Protein AF-A0A849J3E6-F1 (afdb_monomer)

Foldseek 3Di:
DDDDDDDDDDPPVVVVVPVPDDDDDDDDDDDDDDDDDDDDDPDDPDPLPAQLLDADLAFDQFVVNLCVQFDQQLFAGLDPRSVVSLQVSVQVQCVVSVFHGQQFAPCLSVDDQFVVLLRLLQSSQVSSVHDHAFFEFPVQQVQQAVQQVVVHWRDDPDDFDKAKDKDFQARGSSRVVSCLQRQQAAPHPPPQRPDRPGPRRSSSSCRSNPHGDQDPVRDFRKYKHKDWDRPDRNIMIMIMITGDPDDPDTDRPGGVVVRVPRQQPSVVQHDFDDCPPPDDPADFQEKEAALNNQWIWTAGQCFDIDIGGPQDDFDTNNVPDDPATWRYKYADNNSQWIWTAGPVRDIDITGPRDDD

Structure (mmCIF, N/CA/C/O backbone):
data_AF-A0A849J3E6-F1
#
_entry.id   AF-A0A849J3E6-F1
#
loop_
_atom_site.group_PDB
_atom_site.id
_atom_site.type_symbol
_atom_site.label_atom_id
_ato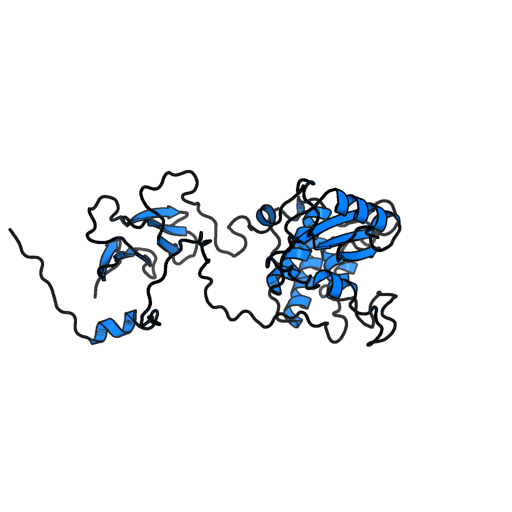m_site.label_alt_id
_atom_site.label_comp_id
_atom_site.label_asym_id
_atom_site.label_entity_id
_atom_site.label_seq_id
_atom_site.pdbx_PDB_ins_code
_atom_site.Cartn_x
_atom_site.Cartn_y
_atom_site.Cartn_z
_atom_site.occupancy
_atom_site.B_iso_or_equiv
_atom_site.auth_seq_id
_atom_site.auth_comp_id
_atom_site.auth_asym_id
_atom_site.auth_atom_id
_atom_site.pdbx_PDB_model_num
ATOM 1 N N . MET A 1 1 ? -50.041 -11.410 41.508 1.00 29.70 1 MET A N 1
ATOM 2 C CA . MET A 1 1 ? -49.681 -12.682 42.171 1.00 29.70 1 MET A CA 1
ATOM 3 C C . MET A 1 1 ? -49.181 -13.647 41.108 1.00 29.70 1 MET A C 1
ATOM 5 O O . MET A 1 1 ? -49.791 -13.739 40.054 1.00 29.70 1 MET A O 1
ATOM 9 N N . ASN A 1 2 ? -48.027 -14.248 41.386 1.00 28.25 2 ASN A N 1
ATOM 10 C CA . ASN A 1 2 ? -47.164 -15.080 40.543 1.00 28.25 2 ASN A CA 1
ATOM 11 C C . ASN A 1 2 ? -47.851 -16.115 39.639 1.00 28.25 2 ASN A C 1
ATOM 13 O O . ASN A 1 2 ? -48.722 -16.843 40.108 1.00 28.25 2 ASN A O 1
ATOM 17 N N . ARG A 1 3 ? -47.271 -16.334 38.447 1.00 22.84 3 ARG A N 1
ATOM 18 C CA . ARG A 1 3 ? -46.495 -17.558 38.143 1.00 22.84 3 ARG A CA 1
ATOM 19 C C . ARG A 1 3 ? -45.773 -17.435 36.793 1.00 22.84 3 ARG A C 1
ATOM 21 O O . ARG A 1 3 ? -46.390 -17.524 35.741 1.00 22.84 3 ARG A O 1
ATOM 28 N N . LEU A 1 4 ? -44.454 -17.254 36.861 1.00 25.02 4 LEU A N 1
ATOM 29 C CA . LEU A 1 4 ? -43.530 -17.508 35.758 1.00 25.02 4 LEU A CA 1
ATOM 30 C C . LEU A 1 4 ? -43.416 -19.037 35.621 1.00 25.02 4 LEU A C 1
ATOM 32 O O . LEU A 1 4 ? -43.024 -19.711 36.576 1.00 25.02 4 LEU A O 1
ATOM 36 N N . LEU A 1 5 ? -43.834 -19.589 34.485 1.00 24.20 5 LEU A N 1
ATOM 37 C CA . LEU A 1 5 ? -43.690 -21.011 34.175 1.00 24.20 5 LEU A CA 1
ATOM 38 C C . LEU A 1 5 ? -42.259 -21.262 33.690 1.00 24.20 5 LEU A C 1
ATOM 40 O O . LEU A 1 5 ? -41.889 -20.857 32.593 1.00 24.20 5 LEU A O 1
ATOM 44 N N . ILE A 1 6 ? -41.456 -21.920 34.525 1.00 28.00 6 ILE A N 1
ATOM 45 C CA . ILE A 1 6 ? -40.150 -22.467 34.147 1.00 28.00 6 ILE A CA 1
ATOM 46 C C . ILE A 1 6 ? -40.422 -23.802 33.447 1.00 28.00 6 ILE A C 1
ATOM 48 O O . ILE A 1 6 ? -40.782 -24.775 34.109 1.00 28.00 6 ILE A O 1
ATOM 52 N N . TYR A 1 7 ? -40.277 -23.856 32.123 1.00 25.47 7 TYR A N 1
ATOM 53 C CA . TYR A 1 7 ? -40.239 -25.123 31.392 1.00 25.47 7 TYR A CA 1
ATOM 54 C C . TYR A 1 7 ? -38.791 -25.606 31.283 1.00 25.47 7 TYR A C 1
ATOM 56 O O . TYR A 1 7 ? -37.913 -24.896 30.798 1.00 25.47 7 TYR A O 1
ATOM 64 N N . SER A 1 8 ? -38.540 -26.828 31.752 1.00 29.39 8 SER A N 1
ATOM 65 C CA . SER A 1 8 ? -37.289 -27.547 31.522 1.00 29.39 8 SER A CA 1
ATOM 66 C C . SER A 1 8 ? -37.215 -27.977 30.056 1.00 29.39 8 SER A C 1
ATOM 68 O O . SER A 1 8 ? -38.018 -28.803 29.617 1.00 29.39 8 SER A O 1
ATOM 70 N N . VAL A 1 9 ? -36.257 -27.441 29.305 1.00 29.84 9 VAL A N 1
ATOM 71 C CA . VAL A 1 9 ? -36.026 -27.820 27.906 1.00 29.84 9 VAL A CA 1
ATOM 72 C C . VAL A 1 9 ? -35.169 -29.100 27.851 1.00 29.84 9 VAL A C 1
ATOM 74 O O . VAL A 1 9 ? -34.190 -29.213 28.595 1.00 29.84 9 VAL A O 1
ATOM 77 N N . PRO A 1 10 ? -35.516 -30.094 27.010 1.00 26.67 10 PRO A N 1
ATOM 78 C CA . PRO A 1 10 ? -34.753 -31.331 26.864 1.00 26.67 10 PRO A CA 1
ATOM 79 C C . PRO A 1 10 ? -33.350 -31.098 26.275 1.00 26.67 10 PRO A C 1
ATOM 81 O O . PRO A 1 10 ? -33.133 -30.236 25.426 1.00 26.67 10 PRO A O 1
ATOM 84 N N . ARG A 1 11 ? -32.389 -31.928 26.714 1.00 33.31 11 ARG A N 1
ATOM 85 C CA . ARG A 1 11 ? -30.938 -31.874 26.414 1.00 33.31 11 ARG A CA 1
ATOM 86 C C . ARG A 1 11 ? -30.548 -31.836 24.925 1.00 33.31 11 ARG A C 1
ATOM 88 O O . ARG A 1 11 ? -29.384 -31.589 24.631 1.00 33.31 11 ARG A O 1
ATOM 95 N N . SER A 1 12 ? -31.471 -32.059 23.996 1.00 29.78 12 SER A N 1
ATOM 96 C CA . SER A 1 12 ? -31.212 -32.023 22.554 1.00 29.78 12 SER A CA 1
ATOM 97 C C . SER A 1 12 ? -31.135 -30.607 21.965 1.00 29.78 12 SER A C 1
ATOM 99 O O . SER A 1 12 ? -30.554 -30.452 20.897 1.00 29.78 12 SER A O 1
ATOM 101 N N . LEU A 1 13 ? -31.645 -29.574 22.653 1.00 31.88 13 LEU A N 1
ATOM 102 C CA . LEU A 1 13 ? -31.608 -28.184 22.159 1.00 31.88 13 LEU A CA 1
ATOM 103 C C . LEU A 1 13 ? -30.314 -27.430 22.542 1.00 31.88 13 LEU A C 1
ATOM 105 O O . LEU A 1 13 ? -29.917 -26.484 21.870 1.00 31.88 13 LEU A O 1
ATOM 109 N N . ILE A 1 14 ? -29.594 -27.894 23.572 1.00 32.84 14 ILE A N 1
ATOM 110 C CA . ILE A 1 14 ? -28.319 -27.298 24.027 1.00 32.84 14 ILE A CA 1
ATOM 111 C C . ILE A 1 14 ? -27.173 -27.574 23.028 1.00 32.84 14 ILE A C 1
ATOM 113 O O . ILE A 1 14 ? -26.200 -26.825 22.966 1.00 32.84 14 ILE A O 1
ATOM 117 N N . ALA A 1 15 ? -27.295 -28.607 22.190 1.00 27.81 15 ALA A N 1
ATOM 118 C CA . ALA A 1 15 ? -26.240 -29.014 21.261 1.00 27.81 15 ALA A CA 1
ATOM 119 C C . ALA A 1 15 ? -26.089 -28.100 20.026 1.00 27.81 15 ALA A C 1
ATOM 121 O O . ALA A 1 15 ? -25.004 -28.046 19.455 1.00 27.81 15 ALA A O 1
ATOM 122 N N . ALA A 1 16 ? -27.127 -27.355 19.628 1.00 28.33 16 ALA A N 1
ATOM 123 C CA . ALA A 1 16 ? -27.064 -26.494 18.439 1.00 28.33 16 ALA A CA 1
ATOM 124 C C . ALA A 1 16 ? -26.418 -25.122 18.711 1.00 28.33 16 ALA A C 1
ATOM 126 O O . ALA A 1 16 ? -25.851 -24.521 17.805 1.00 28.33 16 ALA A O 1
ATOM 127 N N . ILE A 1 17 ? -26.443 -24.653 19.964 1.00 31.44 17 ILE A N 1
ATOM 128 C CA . ILE A 1 17 ? -25.807 -23.389 20.377 1.00 31.44 17 ILE A CA 1
ATOM 129 C C . ILE A 1 17 ? -24.347 -23.626 20.819 1.00 31.44 17 ILE A C 1
ATOM 131 O O . ILE A 1 17 ? -23.494 -22.759 20.656 1.00 31.44 17 ILE A O 1
ATOM 135 N N . ALA A 1 18 ? -24.017 -24.829 21.303 1.00 29.06 18 ALA A N 1
ATOM 136 C CA . ALA A 1 18 ? -22.681 -25.165 21.807 1.00 29.06 18 ALA A CA 1
ATOM 137 C C . ALA A 1 18 ? -21.623 -25.464 20.721 1.00 29.06 18 ALA A C 1
ATOM 139 O O . ALA A 1 18 ? -20.435 -25.512 21.035 1.00 29.06 18 ALA A O 1
ATOM 140 N N . ALA A 1 19 ? -22.005 -25.640 19.450 1.00 27.12 19 ALA A N 1
ATOM 141 C CA . ALA A 1 19 ? -21.049 -25.944 18.375 1.00 27.12 19 ALA A CA 1
ATOM 142 C C . ALA A 1 19 ? -20.201 -24.736 17.923 1.00 27.12 19 ALA A C 1
ATOM 144 O O . ALA A 1 19 ? -19.219 -24.921 17.211 1.00 27.12 19 ALA A O 1
ATOM 145 N N . PHE A 1 20 ? -20.536 -23.517 18.362 1.00 32.47 20 PHE A N 1
ATOM 146 C CA . PHE A 1 20 ? -19.819 -22.290 17.990 1.00 32.47 20 PHE A CA 1
ATOM 147 C C . PHE A 1 20 ? -19.067 -21.605 19.138 1.00 32.47 20 PHE A C 1
ATOM 149 O O . PHE A 1 20 ? -18.525 -20.518 18.956 1.00 32.47 20 PHE A O 1
ATOM 156 N N . GLY A 1 21 ? -18.952 -22.235 20.309 1.00 34.09 21 GLY A N 1
ATOM 157 C CA . GLY A 1 21 ? -18.205 -21.625 21.403 1.00 34.09 21 GLY A CA 1
ATOM 158 C C . GLY A 1 21 ? -17.973 -22.550 22.579 1.00 34.09 21 GLY A C 1
ATOM 159 O O . GLY A 1 21 ? -18.741 -22.522 23.533 1.00 34.09 21 GLY A O 1
ATOM 160 N N . LEU A 1 22 ? -16.880 -23.318 22.548 1.00 27.11 22 LEU A N 1
ATOM 161 C CA . LEU A 1 22 ? -16.201 -23.729 23.775 1.00 27.11 22 LEU A CA 1
ATOM 162 C C . LEU A 1 22 ? -14.770 -24.214 23.496 1.00 27.11 22 LEU A C 1
ATOM 164 O O . LEU A 1 22 ? -14.554 -25.335 23.047 1.00 27.11 22 LEU A O 1
ATOM 168 N N . LEU A 1 23 ? -13.783 -23.404 23.874 1.00 24.12 23 LEU A N 1
ATOM 169 C CA . LEU A 1 23 ? -12.603 -23.935 24.552 1.00 24.12 23 LEU A CA 1
ATOM 170 C C . LEU A 1 23 ? -12.469 -23.156 25.865 1.00 24.12 23 LEU A C 1
ATOM 172 O O . LEU A 1 23 ? -11.992 -22.025 25.896 1.00 24.12 23 LEU A O 1
ATOM 176 N N . ALA A 1 24 ? -13.011 -23.739 26.934 1.00 28.03 24 ALA A N 1
ATOM 177 C CA . ALA A 1 24 ? -12.947 -23.197 28.281 1.00 28.03 24 ALA A CA 1
ATOM 178 C C . ALA A 1 24 ? -11.672 -23.670 28.988 1.00 28.03 24 ALA A C 1
ATOM 180 O O . ALA A 1 24 ? -11.292 -24.839 28.929 1.00 28.03 24 ALA A O 1
ATOM 181 N N . VAL A 1 25 ? -11.055 -22.719 29.679 1.00 25.39 25 VAL A N 1
ATOM 182 C CA . VAL A 1 25 ? -9.924 -22.860 30.592 1.00 25.39 25 VAL A CA 1
ATOM 183 C C . VAL A 1 25 ? -10.345 -23.593 31.872 1.00 25.39 25 VAL A C 1
ATOM 185 O O . VAL A 1 25 ? -11.347 -23.258 32.498 1.00 25.39 25 VAL A O 1
ATOM 188 N N . THR A 1 26 ? -9.499 -24.515 32.320 1.00 28.48 26 THR A N 1
ATOM 189 C CA . THR A 1 26 ? -9.325 -24.932 33.723 1.00 28.48 26 THR A CA 1
ATOM 190 C C . THR A 1 26 ? -7.821 -24.797 33.987 1.00 28.48 26 THR A C 1
ATOM 192 O O . THR A 1 26 ? -7.056 -25.313 33.184 1.00 28.48 26 THR A O 1
ATOM 195 N N . GLY A 1 27 ? -7.233 -24.146 34.986 1.00 23.05 27 GLY A N 1
ATOM 196 C CA . GLY A 1 27 ? -7.629 -23.547 36.254 1.00 23.05 27 GLY A CA 1
ATOM 197 C C . GLY A 1 27 ? -6.408 -23.704 37.185 1.00 23.05 27 GLY A C 1
ATOM 198 O O . GLY A 1 27 ? -5.873 -24.807 37.232 1.00 23.05 27 GLY A O 1
ATOM 199 N N . LEU A 1 28 ? -5.984 -22.626 37.873 1.00 25.30 28 LEU A N 1
ATOM 200 C CA . LEU A 1 28 ? -5.172 -22.526 39.118 1.00 25.30 28 LEU A CA 1
ATOM 201 C C . LEU A 1 28 ? -4.044 -21.476 39.044 1.00 25.30 28 LEU A C 1
ATOM 203 O O . LEU A 1 28 ? -3.172 -21.551 38.187 1.00 25.30 28 LEU A O 1
ATOM 207 N N . GLY A 1 29 ? -4.012 -20.582 40.042 1.00 23.02 29 GLY A N 1
ATOM 208 C CA . GLY A 1 29 ? -2.787 -19.906 40.488 1.00 23.02 29 GLY A CA 1
ATOM 209 C C . GLY A 1 29 ? -2.846 -18.379 40.530 1.00 23.02 29 GLY A C 1
ATOM 210 O O . GLY A 1 29 ? -2.519 -17.712 39.559 1.00 23.02 29 GLY A O 1
ATOM 211 N N . SER A 1 30 ? -3.212 -17.828 41.686 1.00 26.77 30 SER A N 1
ATOM 212 C CA . SER A 1 30 ? -3.087 -16.411 42.040 1.00 26.77 30 SER A CA 1
ATOM 213 C C . SER A 1 30 ? -1.656 -15.886 41.865 1.00 26.77 30 SER A C 1
ATOM 215 O O . SER A 1 30 ? -0.756 -16.466 42.463 1.00 26.77 30 SER A O 1
ATOM 217 N N . GLN A 1 31 ? -1.461 -14.751 41.184 1.00 25.14 31 GLN A N 1
ATOM 218 C CA . GLN A 1 31 ? -0.442 -13.743 41.519 1.00 25.14 31 GLN A CA 1
ATOM 219 C C . GLN A 1 31 ? -0.797 -12.369 40.920 1.00 25.14 31 GLN A C 1
ATOM 221 O O . GLN A 1 31 ? -1.476 -12.237 39.907 1.00 25.14 31 GLN A O 1
ATOM 226 N N . VAL A 1 32 ? -0.345 -11.359 41.647 1.00 25.64 32 VAL A N 1
ATOM 227 C CA . VAL A 1 32 ? -0.603 -9.923 41.575 1.00 25.64 32 VAL A CA 1
ATOM 228 C C . VAL A 1 32 ? 0.233 -9.251 40.477 1.00 25.64 32 VAL A C 1
ATOM 230 O O . VAL A 1 32 ? 1.436 -9.465 40.450 1.00 25.64 32 VAL A O 1
ATOM 233 N N . PHE A 1 33 ? -0.384 -8.422 39.624 1.00 26.30 33 PHE A N 1
ATOM 234 C CA . PHE A 1 33 ? 0.014 -7.050 39.222 1.00 26.30 33 PHE A CA 1
ATOM 235 C C . PHE A 1 33 ? -0.834 -6.621 38.011 1.00 26.30 33 PHE A C 1
ATOM 237 O O . PHE A 1 33 ? -0.799 -7.246 36.954 1.00 26.30 33 PHE A O 1
ATOM 244 N N . ALA A 1 34 ? -1.615 -5.550 38.163 1.00 24.77 34 ALA A N 1
ATOM 245 C CA . ALA A 1 34 ? -2.386 -4.960 37.076 1.00 24.77 34 ALA A CA 1
ATOM 246 C C . ALA A 1 34 ? -1.444 -4.199 36.128 1.00 24.77 34 ALA A C 1
ATOM 248 O O . ALA A 1 34 ? -1.100 -3.045 36.379 1.00 24.77 34 ALA A O 1
ATOM 249 N N . ALA A 1 35 ? -1.020 -4.856 35.048 1.00 24.23 35 ALA A N 1
ATOM 250 C CA . ALA A 1 35 ? -0.465 -4.192 33.878 1.00 24.23 35 ALA A CA 1
ATOM 251 C C . ALA A 1 35 ? -1.609 -3.812 32.926 1.00 24.23 35 ALA A C 1
ATOM 253 O O . ALA A 1 35 ? -2.551 -4.571 32.708 1.00 24.23 35 ALA A O 1
ATOM 254 N N . ARG A 1 36 ? -1.525 -2.595 32.398 1.00 25.52 36 ARG A N 1
ATOM 255 C CA . ARG A 1 36 ? -2.457 -1.956 31.466 1.00 25.52 36 ARG A CA 1
ATOM 256 C C . ARG A 1 36 ? -2.582 -2.811 30.195 1.00 25.52 36 ARG A C 1
ATOM 258 O O . ARG A 1 36 ? -1.708 -2.760 29.341 1.00 25.52 36 ARG A O 1
ATOM 265 N N . THR A 1 37 ? -3.639 -3.609 30.074 1.00 25.83 37 THR A N 1
ATOM 266 C CA . THR A 1 37 ? -3.902 -4.397 28.863 1.00 25.83 37 THR A CA 1
ATOM 267 C C . THR A 1 37 ? -4.538 -3.507 27.803 1.00 25.83 37 THR A C 1
ATOM 269 O O . THR A 1 37 ? -5.659 -3.022 27.973 1.00 25.83 37 THR A O 1
ATOM 272 N N . THR A 1 38 ? -3.808 -3.289 26.716 1.00 26.28 38 THR A N 1
ATOM 273 C CA . THR A 1 38 ? -4.333 -2.887 25.410 1.00 26.28 38 THR A CA 1
ATOM 274 C C . THR A 1 38 ? -5.461 -3.838 24.983 1.00 26.28 38 THR A C 1
ATOM 276 O O . THR A 1 38 ? -5.361 -5.042 25.228 1.00 26.28 38 THR A O 1
ATOM 279 N N . PRO A 1 39 ? -6.549 -3.337 24.370 1.00 27.73 39 PRO A N 1
ATOM 280 C CA . PRO A 1 39 ? -7.625 -4.195 23.901 1.00 27.73 39 PRO A CA 1
ATOM 281 C C . PRO A 1 39 ? -7.122 -5.006 22.705 1.00 27.73 39 PRO A C 1
ATOM 283 O O . PRO A 1 39 ? -6.849 -4.462 21.637 1.00 27.73 39 PRO A O 1
ATOM 286 N N . THR A 1 40 ? -6.985 -6.315 22.895 1.00 28.05 40 THR A N 1
ATOM 287 C CA . THR A 1 40 ? -6.808 -7.275 21.811 1.00 28.05 40 THR A CA 1
ATOM 288 C C . THR A 1 40 ? -8.095 -7.320 20.995 1.00 28.05 40 THR A C 1
ATOM 290 O O . THR A 1 40 ? -9.150 -7.748 21.464 1.00 28.05 40 THR A O 1
ATOM 293 N N . THR A 1 41 ? -8.020 -6.853 19.755 1.00 34.22 41 THR A N 1
ATOM 294 C CA . THR A 1 41 ? -9.032 -7.117 18.739 1.00 34.22 41 THR A CA 1
ATOM 295 C C . THR A 1 41 ? -9.085 -8.626 18.507 1.00 34.22 41 THR A C 1
ATOM 297 O O . THR A 1 41 ? -8.132 -9.241 18.036 1.00 34.22 41 THR A O 1
ATOM 300 N N . SER A 1 42 ? -10.204 -9.248 18.875 1.00 29.50 42 SER A N 1
ATOM 301 C CA . SER A 1 42 ? -10.527 -10.618 18.476 1.00 29.50 42 SER A CA 1
ATOM 302 C C . SER A 1 42 ? -10.789 -10.630 16.970 1.00 29.50 42 SER A C 1
ATOM 304 O O . SER A 1 42 ? -11.930 -10.488 16.530 1.00 29.50 42 SER A O 1
ATOM 306 N N . LEU A 1 43 ? -9.729 -10.762 16.176 1.00 34.28 43 LEU A N 1
ATOM 307 C CA . LEU A 1 43 ? -9.837 -11.068 14.757 1.00 34.28 43 LEU A CA 1
ATOM 308 C C . LEU A 1 43 ? -10.410 -12.482 14.618 1.00 34.28 43 LEU A C 1
ATOM 310 O O . LEU A 1 43 ? -9.943 -13.422 15.265 1.00 34.28 43 LEU A O 1
ATOM 314 N N . LEU A 1 44 ? -11.435 -12.630 13.777 1.00 31.53 44 LEU A N 1
ATOM 315 C CA . LEU A 1 44 ? -11.825 -13.930 13.246 1.00 31.53 44 LEU A CA 1
ATOM 316 C C . LEU A 1 44 ? -10.564 -14.651 12.756 1.00 31.53 44 LEU A C 1
ATOM 318 O O . LEU A 1 44 ? -9.779 -14.068 12.011 1.00 31.53 44 LEU A O 1
ATOM 322 N N . ASN A 1 45 ? -10.394 -15.915 13.150 1.00 28.56 45 ASN A N 1
ATOM 323 C CA . ASN A 1 45 ? -9.371 -16.810 12.612 1.00 28.56 45 ASN A CA 1
ATOM 324 C C . ASN A 1 45 ? -9.655 -17.100 11.126 1.00 28.56 45 ASN A C 1
ATOM 326 O O . ASN A 1 45 ? -10.060 -18.201 10.756 1.00 28.56 45 ASN A O 1
ATOM 330 N N . TYR A 1 46 ? -9.428 -16.118 10.259 1.00 26.25 46 TYR A N 1
ATOM 331 C CA . TYR A 1 46 ? -8.957 -16.409 8.919 1.00 26.25 46 TYR A CA 1
ATOM 332 C C . TYR A 1 46 ? -7.544 -16.955 9.092 1.00 26.25 46 TYR A C 1
ATOM 334 O O . TYR A 1 46 ? -6.716 -16.346 9.767 1.00 26.25 46 TYR A O 1
ATOM 342 N N . LYS A 1 47 ? -7.267 -18.131 8.525 1.00 29.36 47 LYS A N 1
ATOM 343 C CA . LYS A 1 47 ? -5.887 -18.553 8.277 1.00 29.36 47 LYS A CA 1
ATOM 344 C C . LYS A 1 47 ? -5.196 -17.383 7.572 1.00 29.36 47 LYS A C 1
ATOM 346 O O . LYS A 1 47 ? -5.480 -17.158 6.399 1.00 29.36 47 LYS A O 1
ATOM 351 N N . LEU A 1 48 ? -4.338 -16.646 8.277 1.00 35.06 48 LEU A N 1
ATOM 352 C CA . LEU A 1 48 ? -3.361 -15.772 7.643 1.00 35.06 48 LEU A CA 1
ATOM 353 C C . LEU A 1 48 ? -2.570 -16.685 6.708 1.00 35.06 48 LEU A C 1
ATOM 355 O O . LEU A 1 48 ? -1.907 -17.625 7.161 1.00 35.06 48 LEU A O 1
ATOM 359 N N . ALA A 1 49 ? -2.774 -16.504 5.405 1.00 36.41 49 ALA A N 1
ATOM 360 C CA . ALA A 1 49 ? -1.979 -17.171 4.394 1.00 36.41 49 ALA A CA 1
ATOM 361 C C . ALA A 1 49 ? -0.502 -16.893 4.702 1.00 36.41 49 ALA A C 1
ATOM 363 O O . ALA A 1 49 ? -0.152 -15.823 5.200 1.00 36.41 49 ALA A O 1
ATOM 364 N N . SER A 1 50 ? 0.351 -17.887 4.470 1.00 42.25 50 SER A N 1
ATOM 365 C CA . SER A 1 50 ? 1.801 -17.749 4.588 1.00 42.25 50 SER A CA 1
ATOM 366 C C . SER A 1 50 ? 2.268 -16.462 3.908 1.00 42.25 50 SER A C 1
ATOM 368 O O . SER A 1 50 ? 1.979 -16.263 2.730 1.00 42.25 50 SER A O 1
ATOM 370 N N . PHE A 1 51 ? 2.975 -15.610 4.646 1.00 54.97 51 PHE A N 1
ATOM 371 C CA . PHE A 1 51 ? 3.474 -14.331 4.159 1.00 54.97 51 PHE A CA 1
ATOM 372 C C . PHE A 1 51 ? 4.434 -14.557 2.987 1.00 54.97 51 PHE A C 1
ATOM 374 O O . PHE A 1 51 ? 5.522 -15.104 3.168 1.00 54.97 51 PHE A O 1
ATOM 381 N N . ALA A 1 52 ? 4.026 -14.181 1.775 1.00 64.00 52 ALA A N 1
ATOM 382 C CA . ALA A 1 52 ? 4.871 -14.257 0.589 1.00 64.00 52 ALA A CA 1
ATOM 383 C C . ALA A 1 52 ? 5.926 -13.140 0.626 1.00 64.00 52 ALA A C 1
ATOM 385 O O . ALA A 1 52 ? 5.837 -12.145 -0.090 1.00 64.00 52 ALA A O 1
ATOM 386 N N . THR A 1 53 ? 6.912 -13.273 1.513 1.00 76.88 53 THR A N 1
ATOM 387 C CA . THR A 1 53 ? 8.071 -12.371 1.584 1.00 76.88 53 THR A CA 1
ATOM 388 C C . THR A 1 53 ? 9.244 -12.871 0.747 1.00 76.88 53 THR A C 1
ATOM 390 O O . THR A 1 53 ? 10.222 -12.156 0.583 1.00 76.88 53 THR A O 1
ATOM 393 N N . SER A 1 54 ? 9.169 -14.098 0.224 1.00 84.88 54 SER A N 1
ATOM 394 C CA . SER A 1 54 ? 10.158 -14.624 -0.713 1.00 84.88 54 SER A CA 1
ATOM 395 C C . SER A 1 54 ? 10.065 -13.916 -2.061 1.00 84.88 54 SER A C 1
ATOM 397 O O . SER A 1 54 ? 8.964 -13.610 -2.525 1.00 84.88 54 SER A O 1
ATOM 399 N N . ASN A 1 55 ? 11.212 -13.733 -2.707 1.00 87.69 55 ASN A N 1
ATOM 400 C CA . ASN A 1 55 ? 11.284 -13.187 -4.056 1.00 87.69 55 ASN A CA 1
ATOM 401 C C . ASN A 1 55 ? 10.586 -14.123 -5.064 1.00 87.69 55 ASN A C 1
ATOM 403 O O . ASN A 1 55 ? 10.714 -15.351 -4.945 1.00 87.69 55 ASN A O 1
ATOM 407 N N . PRO A 1 56 ? 9.858 -13.577 -6.054 1.00 86.31 56 PRO A N 1
ATOM 408 C CA . PRO A 1 56 ? 9.350 -14.351 -7.178 1.00 86.31 56 PRO A CA 1
ATOM 409 C C . PRO A 1 56 ? 10.475 -15.087 -7.925 1.00 86.31 56 PRO A C 1
ATOM 411 O O . PRO A 1 56 ? 11.610 -14.610 -7.978 1.00 86.31 56 PRO A O 1
ATOM 414 N N . PRO A 1 57 ? 10.187 -16.244 -8.548 1.00 81.31 57 PRO A N 1
ATOM 415 C CA . PRO A 1 57 ? 11.191 -16.996 -9.301 1.00 81.31 57 PRO A CA 1
ATOM 416 C C . PRO A 1 57 ? 11.643 -16.296 -10.596 1.00 81.31 57 PRO A C 1
ATOM 418 O O . PRO A 1 57 ? 12.660 -16.683 -11.168 1.00 81.31 57 PRO A O 1
ATOM 421 N N . ALA A 1 58 ? 10.877 -15.316 -11.078 1.00 83.81 58 ALA A N 1
ATOM 422 C CA . ALA A 1 58 ? 11.157 -14.490 -12.246 1.00 83.81 58 ALA A CA 1
ATOM 423 C C . ALA A 1 58 ? 10.325 -13.202 -12.168 1.00 83.81 58 ALA A C 1
ATOM 425 O O . ALA A 1 58 ? 9.377 -13.136 -11.380 1.00 83.81 58 ALA A O 1
ATOM 426 N N . ASP A 1 59 ? 10.648 -12.226 -13.014 1.00 88.94 59 ASP A N 1
ATOM 427 C CA . ASP A 1 59 ? 9.839 -11.017 -13.157 1.00 88.94 59 ASP A CA 1
ATOM 428 C C . ASP A 1 59 ? 8.408 -11.345 -13.575 1.00 88.94 59 ASP A C 1
ATOM 430 O O . ASP A 1 59 ? 8.143 -12.256 -14.374 1.00 88.94 59 ASP A O 1
ATOM 434 N N . ILE A 1 60 ? 7.476 -10.566 -13.043 1.00 90.00 60 ILE A N 1
ATOM 435 C CA . ILE A 1 60 ? 6.074 -10.637 -13.415 1.00 90.00 60 ILE A CA 1
ATOM 436 C C . ILE A 1 60 ? 5.827 -9.492 -14.389 1.00 90.00 60 ILE A C 1
ATOM 438 O O . ILE A 1 60 ? 6.026 -8.331 -14.060 1.00 90.00 60 ILE A O 1
ATOM 442 N N . ASN A 1 61 ? 5.395 -9.817 -15.607 1.00 89.81 61 ASN A N 1
ATOM 443 C CA . ASN A 1 61 ? 5.057 -8.789 -16.588 1.00 89.81 61 ASN A CA 1
ATOM 444 C C . ASN A 1 61 ? 3.751 -8.074 -16.201 1.00 89.81 61 ASN A C 1
ATOM 446 O O . ASN A 1 61 ? 2.781 -8.752 -15.831 1.00 89.81 61 ASN A O 1
ATOM 450 N N . PRO A 1 62 ? 3.663 -6.742 -16.381 1.00 91.88 62 PRO A N 1
ATOM 451 C CA . PRO A 1 62 ? 2.467 -5.989 -16.036 1.00 91.88 62 PRO A CA 1
ATOM 452 C C . PRO A 1 62 ? 1.289 -6.416 -16.905 1.00 91.88 62 PRO A C 1
ATOM 454 O O . PRO A 1 62 ? 1.346 -6.398 -18.139 1.00 91.88 62 PRO A O 1
ATOM 457 N N . ASN A 1 63 ? 0.201 -6.798 -16.240 1.00 93.06 63 ASN A N 1
ATOM 458 C CA . ASN A 1 63 ? -1.051 -7.187 -16.870 1.00 93.06 63 ASN A CA 1
ATOM 459 C C . A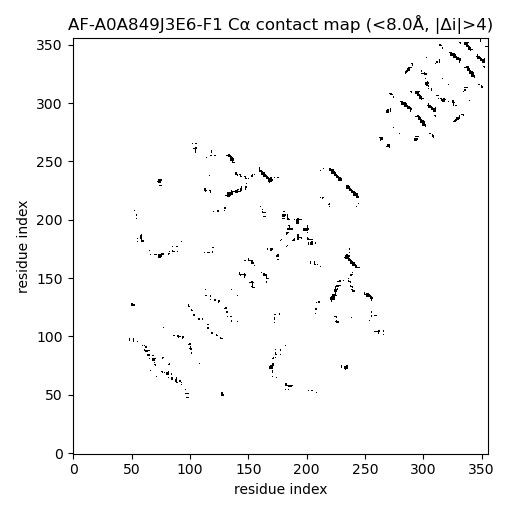SN A 1 63 ? -2.228 -6.497 -16.157 1.00 93.06 63 ASN A C 1
ATOM 461 O O . ASN A 1 63 ? -2.571 -6.919 -15.058 1.00 93.06 63 ASN A O 1
ATOM 465 N N . PRO A 1 64 ? -2.872 -5.477 -16.749 1.00 93.75 64 PRO A N 1
ATOM 466 C CA . PRO A 1 64 ? -2.564 -4.897 -18.052 1.00 93.75 64 PRO A CA 1
ATOM 467 C C . PRO A 1 64 ? -1.191 -4.217 -18.055 1.00 93.75 64 PRO A C 1
ATOM 469 O O . PRO A 1 64 ? -0.686 -3.801 -17.015 1.00 93.75 64 PRO A O 1
ATOM 472 N N . ASN A 1 65 ? -0.594 -4.069 -19.239 1.00 91.69 65 ASN A N 1
ATOM 473 C CA . ASN A 1 65 ? 0.636 -3.297 -19.370 1.00 91.69 65 ASN A CA 1
ATOM 474 C C . ASN A 1 65 ? 0.312 -1.802 -19.207 1.00 91.69 65 ASN A C 1
ATOM 476 O O . ASN A 1 65 ? -0.031 -1.119 -20.177 1.00 91.69 65 ASN A O 1
ATOM 480 N N . PHE A 1 66 ? 0.384 -1.315 -17.966 1.00 89.88 66 PHE A N 1
ATOM 481 C CA . PHE A 1 66 ? 0.058 0.064 -17.615 1.00 89.88 66 PHE A CA 1
ATOM 482 C C . PHE A 1 66 ? 1.014 1.075 -18.257 1.00 89.88 66 PHE A C 1
ATOM 484 O O . PHE A 1 66 ? 0.584 2.188 -18.538 1.00 89.88 66 PHE A O 1
ATOM 491 N N . LEU A 1 67 ? 2.255 0.699 -18.594 1.00 85.69 67 LEU A N 1
ATOM 492 C CA . LEU A 1 67 ? 3.207 1.583 -19.284 1.00 85.69 67 LEU A CA 1
ATOM 493 C C . LEU A 1 67 ? 2.710 2.000 -20.679 1.00 85.69 67 LEU A C 1
ATOM 495 O O . LEU A 1 67 ? 3.025 3.087 -21.155 1.00 85.69 67 LEU A O 1
ATOM 499 N N . ASN A 1 68 ? 1.883 1.169 -21.323 1.00 89.00 68 ASN A N 1
ATOM 500 C CA . ASN A 1 68 ? 1.248 1.507 -22.601 1.00 89.00 68 ASN A CA 1
ATOM 501 C C . ASN A 1 68 ? -0.030 2.349 -22.446 1.00 89.00 68 ASN A C 1
ATOM 503 O O . ASN A 1 68 ? -0.519 2.889 -23.437 1.00 89.00 68 ASN A O 1
ATOM 507 N N . ILE A 1 69 ? -0.590 2.415 -21.237 1.00 88.81 69 ILE A N 1
ATOM 508 C CA . ILE A 1 69 ? -1.862 3.086 -20.930 1.00 88.81 69 ILE A CA 1
ATOM 509 C C . ILE A 1 69 ? -1.607 4.470 -20.331 1.00 88.81 69 ILE A C 1
ATOM 511 O O . ILE A 1 69 ? -2.289 5.430 -20.684 1.00 88.81 69 ILE A O 1
ATOM 515 N N . CYS A 1 70 ? -0.631 4.562 -19.434 1.00 86.25 70 CYS A N 1
ATOM 516 C CA . CYS A 1 70 ? -0.190 5.802 -18.826 1.00 86.25 70 CYS A CA 1
ATOM 517 C C . CYS A 1 70 ? 0.499 6.715 -19.852 1.00 86.25 70 CYS A C 1
ATOM 519 O O . CYS A 1 70 ? 1.022 6.277 -20.879 1.00 86.25 70 CYS A O 1
ATOM 521 N N . ASN A 1 71 ? 0.519 8.009 -19.556 1.00 73.56 71 ASN A N 1
ATOM 522 C CA . ASN A 1 71 ? 1.150 9.039 -20.360 1.00 73.56 71 ASN A CA 1
ATOM 523 C C . ASN A 1 71 ? 2.637 8.728 -20.599 1.00 73.56 71 ASN A C 1
ATOM 525 O O . ASN A 1 71 ? 3.470 8.824 -19.702 1.00 73.56 71 ASN A O 1
ATOM 529 N N . GLN A 1 72 ? 2.983 8.448 -21.855 1.00 67.44 72 GLN A N 1
ATOM 530 C CA . GLN A 1 72 ? 4.344 8.105 -22.279 1.00 67.44 72 GLN A CA 1
ATOM 531 C C . GLN A 1 72 ? 5.294 9.314 -22.362 1.00 67.44 72 GLN A C 1
ATOM 533 O O . GLN A 1 72 ? 6.437 9.175 -22.790 1.00 67.44 72 GLN A O 1
ATOM 538 N N . SER A 1 73 ? 4.853 10.517 -21.974 1.00 63.50 73 SER A N 1
ATOM 539 C CA . SER A 1 73 ? 5.702 11.721 -21.982 1.00 63.50 73 SER A CA 1
ATOM 540 C C . SER A 1 73 ? 6.760 11.754 -20.871 1.00 63.50 73 SER A C 1
ATOM 542 O O . SER A 1 73 ? 7.514 12.724 -20.799 1.00 63.50 73 SER A O 1
ATOM 544 N N . GLY A 1 74 ? 6.833 10.724 -20.017 1.00 60.28 74 GLY A N 1
ATOM 545 C CA . GLY A 1 74 ? 7.783 10.663 -18.899 1.00 60.28 74 GLY A CA 1
ATOM 546 C C . GLY A 1 74 ? 7.454 11.645 -17.773 1.00 60.28 74 GLY A C 1
ATOM 547 O O . GLY A 1 74 ? 8.338 12.032 -17.018 1.00 60.28 74 GLY A O 1
ATOM 548 N N . ASN A 1 75 ? 6.199 12.089 -17.698 1.00 69.06 75 ASN A N 1
ATOM 549 C CA . ASN A 1 75 ? 5.661 12.862 -16.586 1.00 69.06 75 ASN A CA 1
ATOM 550 C C . ASN A 1 75 ? 4.756 11.965 -15.745 1.00 69.06 75 ASN A C 1
ATOM 552 O O . ASN A 1 75 ? 4.197 10.995 -16.259 1.00 69.06 75 ASN A O 1
ATOM 556 N N . LEU A 1 76 ? 4.543 12.349 -14.486 1.00 74.81 76 LEU A N 1
ATOM 557 C CA . LEU A 1 76 ? 3.531 11.700 -13.663 1.00 74.81 76 LEU A CA 1
ATOM 558 C C . LEU A 1 76 ? 2.144 11.805 -14.308 1.00 74.81 76 LEU A C 1
ATOM 560 O O . LEU A 1 76 ? 1.724 12.868 -14.774 1.00 74.81 76 LEU A O 1
ATOM 564 N N . ASP A 1 77 ? 1.432 10.689 -14.293 1.00 81.19 77 ASP A N 1
ATOM 565 C CA . ASP A 1 77 ? 0.097 10.494 -14.815 1.00 81.19 77 ASP A CA 1
ATOM 566 C C . ASP A 1 77 ? -0.836 10.017 -13.700 1.00 81.19 77 ASP A C 1
ATOM 568 O O . ASP A 1 77 ? -0.982 8.829 -13.416 1.00 81.19 77 ASP A O 1
ATOM 572 N N . ASN A 1 78 ? -1.517 10.983 -13.091 1.00 76.88 78 ASN A N 1
ATOM 573 C CA . ASN A 1 78 ? -2.558 10.727 -12.099 1.00 76.88 78 ASN A CA 1
ATOM 574 C C . ASN A 1 78 ? -3.947 10.558 -12.736 1.00 76.88 78 ASN A C 1
ATOM 576 O O . ASN A 1 78 ? -4.961 10.752 -12.069 1.00 76.88 78 ASN A O 1
ATOM 580 N N . SER A 1 79 ? -4.032 10.240 -14.032 1.00 83.38 79 SER A N 1
ATOM 581 C CA . SER A 1 79 ? -5.313 9.914 -14.651 1.00 83.38 79 SER A CA 1
ATOM 582 C C . SER A 1 79 ? -5.897 8.639 -14.047 1.00 83.38 79 SER A C 1
ATOM 584 O O . SER A 1 79 ? -5.186 7.672 -13.762 1.00 83.38 79 SER A O 1
ATOM 586 N N . ALA A 1 80 ? -7.226 8.601 -13.930 1.00 84.00 80 ALA A N 1
ATOM 587 C CA . ALA A 1 80 ? -7.940 7.419 -13.453 1.00 84.00 80 ALA A CA 1
ATOM 588 C C . ALA A 1 80 ? -7.605 6.163 -14.279 1.00 84.00 80 ALA A C 1
ATOM 590 O O . ALA A 1 80 ? -7.541 5.065 -13.730 1.00 84.00 80 ALA A O 1
ATOM 591 N N . SER A 1 81 ? -7.350 6.316 -15.584 1.00 86.50 81 SER A N 1
ATOM 592 C CA . SER A 1 81 ? -6.924 5.228 -16.471 1.00 86.50 81 SER A CA 1
ATOM 593 C C . SER A 1 81 ? -5.554 4.662 -16.105 1.00 86.50 81 SER A C 1
ATOM 595 O O . SER A 1 81 ? -5.412 3.443 -16.057 1.00 86.50 81 SER A O 1
ATOM 597 N N . CYS A 1 82 ? -4.566 5.518 -15.829 1.00 87.69 82 CYS A N 1
ATOM 598 C CA . CYS A 1 82 ? -3.230 5.072 -15.443 1.00 87.69 82 CYS A CA 1
ATOM 599 C C . CYS A 1 82 ? -3.247 4.412 -14.060 1.00 87.69 82 CYS A C 1
ATOM 601 O O . CYS A 1 82 ? -2.778 3.285 -13.910 1.00 87.69 82 CYS A O 1
ATOM 603 N N . GLN A 1 83 ? -3.869 5.072 -13.078 1.00 87.38 83 GLN A N 1
ATOM 604 C CA . GLN A 1 83 ? -3.968 4.572 -11.705 1.00 87.38 83 GLN A CA 1
ATOM 605 C C . GLN A 1 83 ? -4.705 3.224 -11.646 1.00 87.38 83 GLN A C 1
ATOM 607 O O . GLN A 1 83 ? -4.201 2.271 -11.056 1.00 87.38 83 GLN A O 1
ATOM 612 N N . SER A 1 84 ? -5.842 3.089 -12.342 1.00 88.81 84 SER A N 1
ATOM 613 C CA . SER A 1 84 ? -6.597 1.823 -12.379 1.00 88.81 84 SER A CA 1
ATOM 614 C C . SER A 1 84 ? -5.828 0.699 -13.078 1.00 88.81 84 SER A C 1
ATOM 616 O O . SER A 1 84 ? -5.914 -0.454 -12.661 1.00 88.81 84 SER A O 1
ATOM 618 N N . ALA A 1 85 ? -5.084 1.010 -14.145 1.00 91.00 85 ALA A N 1
ATOM 619 C CA . ALA A 1 85 ? -4.283 0.017 -14.855 1.00 91.00 85 ALA A CA 1
ATOM 620 C C . ALA A 1 85 ? -3.094 -0.470 -14.015 1.00 91.00 85 ALA A C 1
ATOM 622 O O . ALA A 1 85 ? -2.843 -1.673 -13.973 1.00 91.00 85 ALA A O 1
ATOM 623 N N . ALA A 1 86 ? -2.392 0.446 -13.341 1.00 93.25 86 ALA A N 1
ATOM 624 C CA . ALA A 1 86 ? -1.285 0.111 -12.451 1.00 93.25 86 ALA A CA 1
ATOM 625 C C . ALA A 1 86 ? -1.767 -0.709 -11.244 1.00 93.25 86 ALA A C 1
ATOM 627 O O . ALA A 1 86 ? -1.197 -1.760 -10.964 1.00 93.25 86 ALA A O 1
ATOM 628 N N . LEU A 1 87 ? -2.872 -0.304 -10.602 1.00 95.19 87 LEU A N 1
ATOM 629 C CA . LEU A 1 87 ? -3.464 -1.054 -9.490 1.00 95.19 87 LEU A CA 1
ATOM 630 C C . LEU A 1 87 ? -3.875 -2.472 -9.909 1.00 95.19 87 LEU A C 1
ATOM 632 O O . LEU A 1 87 ? -3.559 -3.435 -9.221 1.00 95.19 87 LEU A O 1
ATOM 636 N N . LEU A 1 88 ? -4.517 -2.622 -11.071 1.00 93.31 88 LEU A N 1
ATOM 637 C CA . LEU A 1 88 ? -4.908 -3.940 -11.574 1.00 93.31 88 LEU A CA 1
ATOM 638 C C . LEU A 1 88 ? -3.693 -4.825 -11.902 1.00 93.31 88 LEU A C 1
ATOM 640 O O . LEU A 1 88 ? -3.747 -6.040 -11.709 1.00 93.31 88 LEU A O 1
ATOM 644 N N . ALA A 1 89 ? -2.597 -4.237 -12.389 1.00 95.69 89 ALA A N 1
ATOM 645 C CA . ALA A 1 89 ? -1.352 -4.967 -12.610 1.00 95.69 89 ALA A CA 1
ATOM 646 C C . ALA A 1 89 ? -0.734 -5.451 -11.291 1.00 95.69 89 ALA A C 1
ATOM 648 O O . ALA A 1 89 ? -0.335 -6.615 -11.212 1.00 95.69 89 ALA A O 1
ATOM 649 N N . ILE A 1 90 ? -0.721 -4.599 -10.260 1.00 96.38 90 ILE A N 1
ATOM 650 C CA . ILE A 1 90 ? -0.314 -4.960 -8.896 1.00 96.38 90 ILE A CA 1
ATOM 651 C C . ILE A 1 90 ? -1.186 -6.102 -8.368 1.00 96.38 90 ILE A C 1
ATOM 653 O O . ILE A 1 90 ? -0.653 -7.125 -7.950 1.00 96.38 90 ILE A O 1
ATOM 657 N N . ASP A 1 91 ? -2.513 -5.993 -8.452 1.00 94.81 91 ASP A N 1
ATOM 658 C CA . ASP A 1 91 ? -3.439 -7.024 -7.964 1.00 94.81 91 ASP A CA 1
ATOM 659 C C . ASP A 1 91 ? -3.213 -8.380 -8.646 1.00 94.81 91 ASP A C 1
ATOM 661 O O . ASP A 1 91 ? -3.205 -9.426 -7.992 1.00 94.81 91 ASP A O 1
ATOM 665 N N . ASN A 1 92 ? -2.968 -8.376 -9.958 1.00 94.19 92 ASN A N 1
ATOM 666 C CA . ASN A 1 92 ? -2.661 -9.591 -10.709 1.00 94.19 92 ASN A CA 1
ATOM 667 C C . ASN A 1 92 ? -1.292 -10.190 -10.345 1.00 94.19 92 ASN A C 1
ATOM 669 O O . ASN A 1 92 ? -1.131 -11.412 -10.409 1.00 94.19 92 ASN A O 1
ATOM 673 N N . ALA A 1 93 ? -0.308 -9.370 -9.972 1.00 94.06 93 ALA A N 1
ATOM 674 C CA . ALA A 1 93 ? 0.984 -9.843 -9.478 1.00 94.06 93 ALA A CA 1
ATOM 675 C C . ALA A 1 93 ? 0.866 -10.397 -8.047 1.00 94.06 93 ALA A C 1
ATOM 677 O O . ALA A 1 93 ? 1.280 -11.527 -7.786 1.00 94.06 93 ALA A O 1
ATOM 678 N N . ARG A 1 94 ? 0.182 -9.675 -7.150 1.00 93.19 94 ARG A N 1
ATOM 679 C CA . ARG A 1 94 ? -0.138 -10.102 -5.776 1.00 93.19 94 ARG A CA 1
ATOM 680 C C . ARG A 1 94 ? -0.871 -11.438 -5.746 1.00 93.19 94 ARG A C 1
ATOM 682 O O . ARG A 1 94 ? -0.507 -12.321 -4.969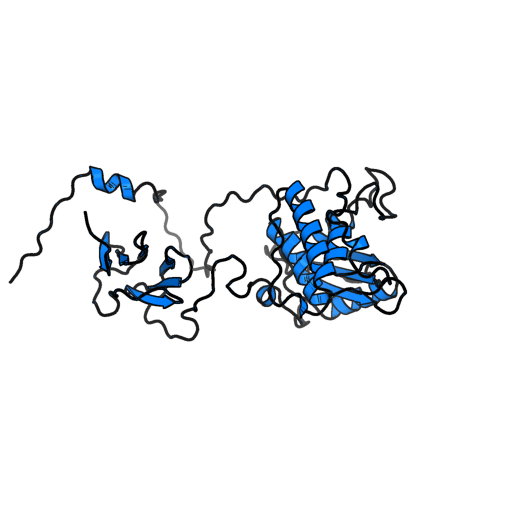 1.00 93.19 94 ARG A O 1
ATOM 689 N N . ALA A 1 95 ? -1.833 -11.637 -6.647 1.00 88.56 95 ALA A N 1
ATOM 690 C CA . ALA A 1 95 ? -2.574 -12.890 -6.756 1.00 88.56 95 ALA A CA 1
ATOM 691 C C . ALA A 1 95 ? -1.674 -14.100 -7.074 1.00 88.56 95 ALA A C 1
ATOM 693 O O . ALA A 1 95 ? -1.932 -15.195 -6.572 1.00 88.56 95 ALA A O 1
ATOM 694 N N . GLN A 1 96 ? -0.604 -13.921 -7.860 1.00 88.88 96 GLN A N 1
ATOM 695 C CA . GLN A 1 96 ? 0.361 -14.994 -8.154 1.00 88.88 96 GLN A CA 1
ATOM 696 C C . GLN A 1 96 ? 1.181 -15.395 -6.924 1.00 88.88 96 GLN A C 1
ATOM 698 O O . GLN A 1 96 ? 1.626 -16.536 -6.818 1.00 88.88 96 GLN A O 1
ATOM 703 N N . GLU A 1 97 ? 1.327 -14.479 -5.972 1.00 87.38 97 GLU A N 1
ATOM 704 C CA . GLU A 1 97 ? 1.987 -14.704 -4.688 1.00 87.38 97 GLU A CA 1
ATOM 705 C C . GLU A 1 97 ? 1.007 -15.136 -3.581 1.00 87.38 97 GLU A C 1
ATOM 707 O O . GLU A 1 97 ? 1.414 -15.367 -2.444 1.00 87.38 97 GLU A O 1
ATOM 712 N N . GLY A 1 98 ? -0.289 -15.260 -3.889 1.00 84.50 98 GLY A N 1
ATOM 713 C CA . GLY A 1 98 ? -1.325 -15.587 -2.908 1.00 84.50 98 GLY A CA 1
ATOM 714 C C . GLY A 1 98 ? -1.683 -14.436 -1.962 1.00 84.50 98 GLY A C 1
ATOM 715 O O . GLY A 1 98 ? -2.286 -14.680 -0.916 1.00 84.50 98 GLY A O 1
ATOM 716 N N . VAL A 1 99 ? -1.335 -13.198 -2.320 1.00 86.69 99 VAL A N 1
ATOM 717 C CA . VAL A 1 99 ? -1.714 -11.980 -1.596 1.00 86.69 99 VAL A CA 1
ATOM 718 C C . VAL A 1 99 ? -2.988 -11.399 -2.211 1.00 86.69 99 VAL A C 1
ATOM 720 O O . VAL A 1 99 ? -3.157 -11.383 -3.429 1.00 86.69 99 VAL A O 1
ATOM 723 N N . GLY A 1 100 ? -3.920 -10.962 -1.359 1.00 82.44 100 GLY A N 1
ATOM 724 C CA . GLY A 1 100 ? -5.177 -10.348 -1.796 1.00 82.44 100 GLY A CA 1
ATOM 725 C C . GLY A 1 100 ? -4.967 -9.008 -2.516 1.00 82.44 100 GLY A C 1
ATOM 726 O O . GLY A 1 100 ? -3.862 -8.463 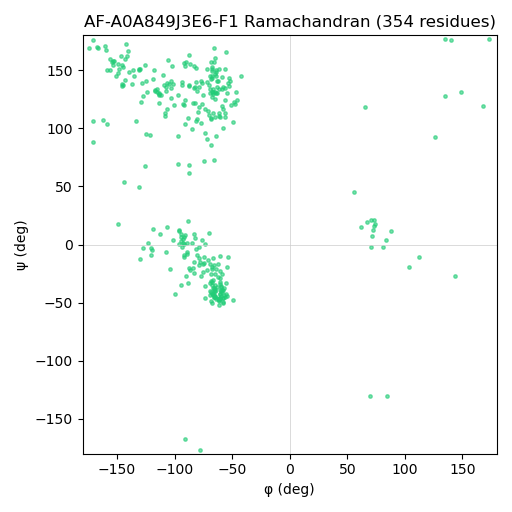-2.469 1.00 82.44 100 GLY A O 1
ATOM 727 N N . PRO A 1 101 ? -6.009 -8.458 -3.164 1.00 85.25 101 PRO A N 1
ATOM 728 C CA . PRO A 1 101 ? -5.913 -7.180 -3.869 1.00 85.25 101 PRO A CA 1
ATOM 729 C C . PRO A 1 101 ? -5.545 -6.025 -2.926 1.00 85.25 101 PRO A C 1
ATOM 731 O O . PRO A 1 101 ? -5.862 -6.054 -1.736 1.00 85.25 101 PRO A O 1
ATOM 734 N N . MET A 1 102 ? -4.872 -5.010 -3.462 1.00 90.81 102 MET A N 1
ATOM 735 C CA . MET A 1 102 ? -4.485 -3.806 -2.739 1.00 90.81 102 MET A CA 1
ATOM 736 C C . MET A 1 102 ? -5.684 -2.856 -2.614 1.00 90.81 102 MET A C 1
ATOM 738 O O . MET A 1 102 ? -6.219 -2.343 -3.597 1.00 90.81 102 MET A O 1
ATOM 742 N N . HIS A 1 103 ? -6.098 -2.577 -1.379 1.00 85.00 103 HIS A N 1
ATOM 743 C CA . HIS A 1 103 ? -7.235 -1.700 -1.101 1.00 85.00 103 HIS A CA 1
ATOM 744 C C . HIS A 1 103 ? -6.780 -0.273 -0.777 1.00 85.00 103 HIS A C 1
ATOM 746 O O . HIS A 1 103 ? -6.513 0.063 0.376 1.00 85.00 103 HIS A O 1
ATOM 752 N N . LEU A 1 104 ? -6.726 0.584 -1.800 1.00 85.38 104 LEU A N 1
ATOM 753 C CA . LEU A 1 104 ? -6.393 2.000 -1.626 1.00 85.38 104 LEU A CA 1
ATOM 754 C C . LEU A 1 104 ? -7.490 2.758 -0.845 1.00 85.38 104 LEU A C 1
ATOM 756 O O . LEU A 1 104 ? -8.683 2.481 -1.019 1.00 85.38 104 LEU A O 1
ATOM 760 N N . PRO A 1 105 ? -7.129 3.750 -0.007 1.00 81.38 105 PRO A N 1
ATOM 761 C CA . PRO A 1 105 ? -8.106 4.599 0.667 1.00 81.38 105 PRO A CA 1
ATOM 762 C C . PRO A 1 105 ? -8.846 5.491 -0.342 1.00 81.38 105 PRO A C 1
ATOM 764 O O . PRO A 1 105 ? -8.279 5.922 -1.342 1.00 81.38 105 PRO A O 1
ATOM 767 N N . ALA A 1 106 ? -10.111 5.835 -0.077 1.00 78.81 106 ALA A N 1
ATOM 768 C CA . ALA A 1 106 ? -10.931 6.567 -1.056 1.00 78.81 106 ALA A CA 1
ATOM 769 C C . ALA A 1 106 ? -10.408 7.979 -1.389 1.00 78.81 106 ALA A C 1
ATOM 771 O O . ALA A 1 106 ? -10.767 8.542 -2.418 1.00 78.81 106 ALA A O 1
ATOM 772 N N . ASN A 1 107 ? -9.583 8.566 -0.520 1.00 79.31 107 ASN A N 1
ATOM 773 C CA . ASN A 1 107 ? -8.937 9.856 -0.744 1.00 79.31 107 ASN A CA 1
ATOM 774 C C . ASN A 1 107 ? -7.522 9.731 -1.340 1.00 79.31 107 ASN A C 1
ATOM 776 O O . ASN A 1 107 ? -6.833 10.747 -1.406 1.00 79.31 107 ASN A O 1
ATOM 780 N N . TYR A 1 108 ? -7.086 8.538 -1.763 1.00 85.19 108 TYR A N 1
ATOM 781 C CA . TYR A 1 108 ? -5.735 8.277 -2.277 1.00 85.19 108 TYR A CA 1
ATOM 782 C C . TYR A 1 108 ? -5.293 9.286 -3.345 1.00 85.19 108 TYR A C 1
ATOM 784 O O . TYR A 1 108 ? -4.239 9.903 -3.216 1.00 85.19 108 TYR A O 1
ATOM 792 N N . ASP A 1 109 ? -6.148 9.553 -4.334 1.00 83.12 109 ASP A N 1
ATOM 793 C CA . ASP A 1 109 ? -5.835 10.470 -5.439 1.00 83.12 109 ASP A CA 1
ATOM 794 C C . ASP A 1 109 ? -5.657 11.934 -4.997 1.00 83.12 109 ASP A C 1
ATOM 796 O O . ASP A 1 109 ? -5.089 12.743 -5.728 1.00 83.12 109 ASP A O 1
ATOM 800 N N . SER A 1 110 ? -6.142 12.290 -3.803 1.00 83.69 110 SER A N 1
ATOM 801 C CA . SER A 1 110 ? -5.986 13.630 -3.219 1.00 83.69 110 SER A CA 1
ATOM 802 C C . SER A 1 110 ? -4.753 13.775 -2.325 1.00 83.69 110 SER A C 1
ATOM 804 O O . SER A 1 110 ? -4.420 14.892 -1.929 1.00 83.69 110 SER A O 1
ATOM 806 N N . LEU A 1 111 ? -4.095 12.661 -1.995 1.00 86.19 111 LEU A N 1
ATOM 807 C CA . LEU A 1 111 ? -2.864 12.652 -1.214 1.00 86.19 111 LEU A CA 1
ATOM 808 C C . LEU A 1 111 ? -1.697 13.194 -2.048 1.00 86.19 111 LEU A C 1
ATOM 810 O O . LEU A 1 111 ? -1.654 13.048 -3.271 1.00 86.19 111 LEU A O 1
ATOM 814 N N . SER A 1 112 ? -0.714 13.789 -1.380 1.00 86.06 112 SER A N 1
ATOM 815 C CA . SER A 1 112 ? 0.578 14.095 -1.994 1.00 86.06 112 SER A CA 1
ATOM 816 C C . SER A 1 112 ? 1.320 12.810 -2.384 1.00 86.06 112 SER A C 1
ATOM 818 O O . SER A 1 112 ? 1.058 11.735 -1.852 1.00 86.06 112 SER A O 1
ATOM 820 N N . LEU A 1 113 ? 2.296 12.906 -3.290 1.00 85.12 113 LEU A N 1
ATOM 821 C CA . LEU A 1 113 ? 3.051 11.736 -3.768 1.00 85.12 113 LEU A CA 1
ATOM 822 C C . LEU A 1 113 ? 3.782 10.992 -2.643 1.00 85.12 113 LEU A C 1
ATOM 824 O O . LEU A 1 113 ? 3.856 9.768 -2.663 1.00 85.12 113 LEU A O 1
ATOM 828 N N . ALA A 1 114 ? 4.295 11.722 -1.650 1.00 84.50 114 ALA A N 1
ATOM 829 C CA . ALA A 1 114 ? 4.942 11.117 -0.492 1.00 84.50 114 ALA A CA 1
ATOM 830 C C . ALA A 1 114 ? 3.935 10.327 0.360 1.00 84.50 114 ALA A C 1
ATOM 832 O O . ALA A 1 114 ? 4.217 9.208 0.786 1.00 84.50 114 ALA A O 1
ATOM 833 N N . GLU A 1 115 ? 2.739 10.882 0.568 1.00 88.06 115 GLU A N 1
ATOM 834 C CA . GLU A 1 115 ? 1.649 10.239 1.313 1.00 88.06 115 GLU A CA 1
ATOM 835 C C . GLU A 1 115 ? 1.098 9.019 0.570 1.00 88.06 115 GLU A C 1
ATOM 837 O O . GLU A 1 115 ? 0.905 7.972 1.183 1.00 88.06 115 GLU A O 1
ATOM 842 N N . GLN A 1 116 ? 0.912 9.118 -0.750 1.00 89.62 116 GLN A N 1
ATOM 843 C CA . GLN A 1 116 ? 0.563 7.980 -1.603 1.00 89.62 116 GLN A CA 1
ATOM 844 C C . GLN A 1 116 ? 1.603 6.863 -1.483 1.00 89.62 116 GLN A C 1
ATOM 846 O O . GLN A 1 116 ? 1.235 5.697 -1.358 1.00 89.62 116 GLN A O 1
ATOM 851 N N . MET A 1 117 ? 2.892 7.215 -1.485 1.00 90.94 117 MET A N 1
ATOM 852 C CA . MET A 1 117 ? 3.979 6.247 -1.367 1.00 90.94 117 MET A CA 1
ATOM 853 C C . MET A 1 117 ? 3.979 5.550 -0.004 1.00 90.94 117 MET A C 1
ATOM 855 O O . MET A 1 117 ? 4.055 4.324 0.048 1.00 90.94 117 MET A O 1
ATOM 859 N N . LEU A 1 118 ? 3.816 6.305 1.092 1.00 90.81 118 LEU A N 1
ATOM 860 C CA . LEU A 1 118 ? 3.649 5.720 2.426 1.00 90.81 118 LEU A CA 1
ATOM 861 C C . LEU A 1 118 ? 2.489 4.717 2.433 1.00 90.81 118 LEU A C 1
ATOM 863 O O . LEU A 1 118 ? 2.621 3.637 3.004 1.00 90.81 118 LEU A O 1
ATOM 867 N N . VAL A 1 119 ? 1.357 5.080 1.818 1.00 91.50 119 VAL A N 1
ATOM 868 C CA . VAL A 1 119 ? 0.169 4.224 1.779 1.00 91.50 119 VAL A CA 1
ATOM 869 C C . VAL A 1 119 ? 0.451 2.909 1.071 1.00 91.50 119 VAL A C 1
ATOM 871 O O . VAL A 1 119 ? 0.193 1.854 1.640 1.00 91.50 119 VAL A O 1
ATOM 874 N N . VAL A 1 120 ? 0.995 2.969 -0.141 1.00 93.88 120 VAL A N 1
ATOM 875 C CA . VAL A 1 120 ? 1.233 1.782 -0.970 1.00 93.88 120 VAL A CA 1
ATOM 876 C C . VAL A 1 120 ? 2.246 0.842 -0.311 1.00 93.88 120 VAL A C 1
ATOM 878 O O . VAL A 1 120 ? 1.952 -0.339 -0.130 1.00 93.88 120 VAL A O 1
ATOM 881 N N . VAL A 1 121 ? 3.370 1.377 0.179 1.00 93.56 121 VAL A N 1
ATOM 882 C CA . VAL A 1 121 ? 4.395 0.592 0.886 1.00 93.56 121 VAL A CA 1
ATOM 883 C C . VAL A 1 121 ? 3.830 -0.064 2.147 1.00 93.56 121 VAL A C 1
ATOM 885 O O . VAL A 1 121 ? 4.104 -1.232 2.428 1.00 93.56 121 VAL A O 1
ATOM 888 N N . ASN A 1 122 ? 3.022 0.660 2.925 1.00 91.44 122 ASN A N 1
ATOM 889 C CA . ASN A 1 122 ? 2.410 0.082 4.114 1.00 91.44 122 ASN A CA 1
ATOM 890 C C . ASN A 1 122 ? 1.355 -0.976 3.790 1.00 91.44 122 ASN A C 1
ATOM 892 O O . ASN A 1 122 ? 1.253 -1.925 4.562 1.00 91.44 122 ASN A O 1
ATOM 896 N N . LEU A 1 123 ? 0.610 -0.859 2.686 1.00 92.06 123 LEU A N 1
ATOM 897 C CA . LEU A 1 123 ? -0.318 -1.905 2.241 1.00 92.06 123 LEU A CA 1
ATOM 898 C C . LEU A 1 123 ? 0.437 -3.177 1.836 1.00 92.06 123 LEU A C 1
ATOM 900 O O . LEU A 1 123 ? 0.079 -4.259 2.294 1.00 92.06 123 LEU A O 1
ATOM 904 N N . GLU A 1 124 ? 1.527 -3.067 1.069 1.00 93.38 124 GLU A N 1
ATOM 905 C CA . GLU A 1 124 ? 2.390 -4.220 0.758 1.00 93.38 124 GLU A CA 1
ATOM 906 C C . GLU A 1 124 ? 2.912 -4.902 2.028 1.00 93.38 124 GLU A C 1
ATOM 908 O O . GLU A 1 124 ? 2.844 -6.125 2.165 1.00 93.38 124 GLU A O 1
ATOM 913 N N . ARG A 1 125 ? 3.379 -4.120 3.005 1.00 90.06 125 ARG A N 1
ATOM 914 C CA . ARG A 1 125 ? 3.880 -4.655 4.279 1.00 90.06 125 ARG A CA 1
ATOM 915 C C . ARG A 1 125 ? 2.769 -5.283 5.118 1.00 90.06 125 ARG A C 1
ATOM 917 O O . ARG A 1 125 ? 2.918 -6.419 5.568 1.00 90.06 125 ARG A O 1
ATOM 924 N N . GLN A 1 126 ? 1.660 -4.576 5.316 1.00 86.56 126 GLN A N 1
ATOM 925 C CA . GLN A 1 126 ? 0.535 -5.011 6.146 1.00 86.56 126 GLN A CA 1
ATOM 926 C C . GLN A 1 126 ? -0.085 -6.308 5.625 1.00 86.56 126 GLN A C 1
ATOM 928 O O . GLN A 1 126 ? -0.276 -7.247 6.401 1.00 86.56 126 GLN A O 1
ATOM 933 N N . ASP A 1 127 ? -0.346 -6.387 4.321 1.00 86.12 127 ASP A N 1
ATOM 934 C CA . ASP A 1 127 ? -0.983 -7.555 3.704 1.00 86.12 127 ASP A CA 1
ATOM 935 C C . ASP A 1 127 ? -0.051 -8.778 3.671 1.00 86.12 127 ASP A C 1
ATOM 937 O O . ASP A 1 127 ? -0.495 -9.915 3.495 1.00 86.12 127 ASP A O 1
ATOM 941 N N . ARG A 1 128 ? 1.244 -8.559 3.936 1.00 86.38 128 ARG A N 1
ATOM 942 C CA . ARG A 1 128 ? 2.284 -9.579 4.129 1.00 86.38 128 ARG A CA 1
ATOM 943 C C . ARG A 1 128 ? 2.706 -9.730 5.594 1.00 86.38 128 ARG A C 1
ATOM 945 O O . ARG A 1 128 ? 3.734 -10.343 5.867 1.00 86.38 128 ARG A O 1
ATOM 952 N N . GLY A 1 129 ? 1.925 -9.206 6.542 1.00 81.75 129 GLY A N 1
ATOM 953 C CA . GLY A 1 129 ? 2.136 -9.379 7.986 1.00 81.75 129 GLY A CA 1
ATOM 954 C C . GLY A 1 129 ? 3.390 -8.724 8.554 1.00 81.75 129 GLY A C 1
ATOM 955 O O . GLY A 1 129 ? 3.844 -9.107 9.632 1.00 81.75 129 GLY A O 1
ATOM 956 N N . LEU A 1 130 ? 3.961 -7.758 7.841 1.00 83.06 130 LEU A N 1
ATOM 957 C CA . LEU A 1 130 ? 5.114 -6.986 8.277 1.00 83.06 130 LEU A CA 1
ATOM 958 C C . LEU A 1 130 ? 4.667 -5.728 9.029 1.00 83.06 130 LEU A C 1
ATOM 960 O O . LEU A 1 130 ? 3.580 -5.190 8.811 1.00 83.06 130 LEU A O 1
ATOM 964 N N . ALA A 1 131 ? 5.533 -5.234 9.915 1.00 81.62 131 ALA A N 1
ATOM 965 C CA . ALA A 1 131 ? 5.292 -3.990 10.640 1.00 81.62 131 ALA A CA 1
ATOM 966 C C . ALA A 1 131 ? 5.207 -2.802 9.671 1.00 81.62 131 ALA A C 1
ATOM 968 O O . ALA A 1 131 ? 6.093 -2.618 8.837 1.00 81.62 131 ALA A O 1
ATOM 969 N N . THR A 1 132 ? 4.169 -1.982 9.797 1.00 85.12 132 THR A N 1
ATOM 970 C CA . THR A 1 132 ? 3.976 -0.770 8.990 1.00 85.12 132 THR A CA 1
ATOM 971 C C . THR A 1 132 ? 4.797 0.400 9.526 1.00 85.12 132 THR A C 1
ATOM 973 O O . THR A 1 132 ? 5.019 0.507 10.731 1.00 85.12 132 THR A O 1
ATOM 976 N N . PHE A 1 133 ? 5.172 1.322 8.646 1.00 84.25 133 PHE A N 1
ATOM 977 C CA . PHE A 1 133 ? 5.733 2.616 9.011 1.00 84.25 133 PHE A CA 1
ATOM 978 C C . PHE A 1 133 ? 4.690 3.489 9.716 1.00 84.25 133 PHE A C 1
ATOM 980 O O . PHE A 1 133 ? 3.559 3.624 9.250 1.00 84.25 133 PHE A O 1
ATOM 987 N N . THR A 1 134 ? 5.087 4.114 10.821 1.00 83.31 134 THR A N 1
ATOM 988 C CA . THR A 1 134 ? 4.250 4.971 11.670 1.00 83.31 134 THR A CA 1
ATOM 989 C C . THR A 1 134 ? 3.801 6.237 10.938 1.00 83.31 134 THR A C 1
ATOM 991 O O . THR A 1 134 ? 2.661 6.687 11.091 1.00 83.31 134 THR A O 1
ATOM 994 N N . GLY A 1 135 ? 4.674 6.823 10.117 1.00 81.81 135 GLY A N 1
ATOM 995 C CA . GLY A 1 135 ? 4.350 8.028 9.362 1.00 81.81 135 GLY A CA 1
ATOM 996 C C . GLY A 1 135 ? 5.527 8.641 8.612 1.00 81.81 135 GLY A C 1
ATOM 997 O O . GLY A 1 135 ? 6.669 8.186 8.717 1.00 81.81 135 GLY A O 1
ATOM 998 N N . LEU A 1 136 ? 5.208 9.703 7.874 1.00 82.50 136 LEU A N 1
ATOM 999 C CA . LEU A 1 136 ? 6.154 10.515 7.113 1.00 82.50 136 LEU A CA 1
ATOM 1000 C C . LEU A 1 136 ? 6.869 11.528 8.001 1.00 82.50 136 LEU A C 1
ATOM 1002 O O . LEU A 1 136 ? 6.242 12.176 8.845 1.00 82.50 136 LEU A O 1
ATOM 1006 N N . THR A 1 137 ? 8.165 11.720 7.762 1.00 82.12 137 THR A N 1
ATOM 1007 C CA . THR A 1 137 ? 8.962 12.749 8.438 1.00 82.12 137 THR A CA 1
ATOM 1008 C C . THR A 1 137 ? 9.649 13.666 7.433 1.00 82.12 137 THR A C 1
ATOM 1010 O O . THR A 1 137 ? 10.215 13.215 6.439 1.00 82.12 137 THR A O 1
ATOM 1013 N N . GLN A 1 138 ? 9.698 14.963 7.747 1.00 80.31 138 GLN A N 1
ATOM 1014 C CA . GLN A 1 138 ? 10.303 15.966 6.867 1.00 80.31 138 GLN A CA 1
ATOM 1015 C C . GLN A 1 138 ? 11.796 15.712 6.591 1.00 80.31 138 GLN A C 1
ATOM 1017 O O . GLN A 1 138 ? 12.297 16.028 5.513 1.00 80.31 138 GLN A O 1
ATOM 1022 N N . THR A 1 139 ? 12.528 15.145 7.555 1.00 79.69 139 THR A N 1
ATOM 1023 C CA . THR A 1 139 ? 13.948 14.806 7.379 1.00 79.69 139 THR A CA 1
ATOM 1024 C C . THR A 1 139 ? 14.139 13.722 6.326 1.00 79.69 139 THR A C 1
ATOM 1026 O O . THR A 1 139 ? 15.012 13.862 5.472 1.00 79.69 139 THR A O 1
ATOM 1029 N N . LEU A 1 140 ? 13.319 12.670 6.361 1.00 83.56 140 LEU A N 1
ATOM 1030 C CA . LEU A 1 140 ? 13.406 11.588 5.385 1.00 83.56 140 LEU A CA 1
ATOM 1031 C C . LEU A 1 140 ? 12.867 12.023 4.020 1.00 83.56 140 LEU A C 1
ATOM 1033 O O . LEU A 1 140 ? 13.476 11.679 3.013 1.00 83.56 140 LEU A O 1
ATOM 1037 N N . ASP A 1 141 ? 11.829 12.863 3.972 1.00 84.75 141 ASP A N 1
ATOM 1038 C CA . ASP A 1 141 ? 11.371 13.487 2.720 1.00 84.75 141 ASP A CA 1
ATOM 1039 C C . ASP A 1 141 ? 12.471 14.341 2.082 1.00 84.75 141 ASP A C 1
ATOM 1041 O O . ASP A 1 141 ? 12.676 14.305 0.872 1.00 84.75 141 ASP A O 1
ATOM 1045 N N . SER A 1 142 ? 13.230 15.083 2.896 1.00 82.81 142 SER A N 1
ATOM 1046 C CA . SER A 1 142 ? 14.349 15.897 2.406 1.00 82.81 142 SER A CA 1
ATOM 1047 C C . SER A 1 142 ? 15.468 15.030 1.830 1.00 82.81 142 SER A C 1
ATOM 1049 O O . SER A 1 142 ? 16.039 15.369 0.796 1.00 82.81 142 SER A O 1
ATOM 1051 N N . ALA A 1 143 ? 15.776 13.901 2.471 1.00 84.25 143 ALA A N 1
ATOM 1052 C CA . ALA A 1 143 ? 16.764 12.961 1.956 1.00 84.25 143 ALA A CA 1
ATOM 1053 C C . ALA A 1 143 ? 16.289 12.268 0.672 1.00 84.25 143 ALA A C 1
ATOM 1055 O O . ALA A 1 143 ? 17.060 12.154 -0.281 1.00 84.25 143 ALA A O 1
ATOM 1056 N N . ALA A 1 144 ? 15.013 11.877 0.618 1.00 86.81 144 ALA A N 1
ATOM 1057 C CA . ALA A 1 144 ? 14.391 11.368 -0.594 1.00 86.81 144 ALA A CA 1
ATOM 1058 C C . ALA A 1 144 ? 14.487 12.405 -1.726 1.00 86.81 144 ALA A C 1
ATOM 1060 O O . ALA A 1 144 ? 14.957 12.100 -2.816 1.00 86.81 144 ALA A O 1
ATOM 1061 N N . ALA A 1 145 ? 14.173 13.675 -1.455 1.00 84.56 145 ALA A N 1
ATOM 1062 C CA . ALA A 1 145 ? 14.232 14.732 -2.464 1.00 84.56 145 ALA A CA 1
ATOM 1063 C C . ALA A 1 145 ? 15.639 14.904 -3.058 1.00 84.56 145 ALA A C 1
ATOM 1065 O O . ALA A 1 145 ? 15.771 15.141 -4.259 1.00 84.56 145 ALA A O 1
ATOM 1066 N N . LEU A 1 146 ? 16.688 14.744 -2.244 1.00 86.38 146 LEU A N 1
ATOM 1067 C CA . LEU A 1 146 ? 18.074 14.752 -2.718 1.00 86.38 146 LEU A CA 1
ATOM 1068 C C . LEU A 1 146 ? 18.389 13.543 -3.612 1.00 86.38 146 LEU A C 1
ATOM 1070 O O . LEU A 1 146 ? 19.010 13.731 -4.655 1.00 86.38 146 LEU A O 1
ATOM 1074 N N . GLY A 1 147 ? 17.938 12.338 -3.247 1.00 84.88 147 GLY A N 1
ATOM 1075 C CA . GLY A 1 147 ? 18.097 11.134 -4.075 1.00 84.88 147 GLY A CA 1
ATOM 1076 C C . GLY A 1 147 ? 17.384 11.259 -5.425 1.00 84.88 147 GLY A C 1
ATOM 1077 O O . GLY A 1 147 ? 17.996 11.103 -6.482 1.00 84.88 147 GLY A O 1
ATOM 1078 N N . ALA A 1 148 ? 16.115 11.681 -5.412 1.00 84.12 148 ALA A N 1
ATOM 1079 C CA . ALA A 1 148 ? 15.364 11.979 -6.631 1.00 84.12 148 ALA A CA 1
ATOM 1080 C C . ALA A 1 148 ? 16.045 13.059 -7.497 1.00 84.12 148 ALA A C 1
ATOM 1082 O O . ALA A 1 148 ? 16.082 12.951 -8.720 1.00 84.12 148 ALA A O 1
ATOM 1083 N N . ALA A 1 149 ? 16.620 14.102 -6.893 1.00 84.44 149 ALA A N 1
ATOM 1084 C CA . ALA A 1 149 ? 17.364 15.124 -7.631 1.00 84.44 149 ALA A CA 1
ATOM 1085 C C . ALA A 1 149 ? 18.668 14.596 -8.255 1.00 84.44 149 ALA A C 1
ATOM 1087 O O . ALA A 1 149 ? 19.075 15.072 -9.316 1.00 84.44 149 ALA A O 1
ATOM 1088 N N . ALA A 1 150 ? 19.310 13.624 -7.608 1.00 86.38 150 ALA A N 1
ATOM 1089 C CA . ALA A 1 150 ? 20.583 13.046 -8.024 1.00 86.38 150 ALA A CA 1
ATOM 1090 C C . ALA A 1 150 ? 20.453 11.845 -8.979 1.00 86.38 150 ALA A C 1
ATOM 1092 O O . ALA A 1 150 ? 21.469 11.395 -9.505 1.00 86.38 150 ALA A O 1
ATOM 1093 N N . ASN A 1 151 ? 19.234 11.357 -9.238 1.00 84.00 151 ASN A N 1
ATOM 1094 C CA . ASN A 1 151 ? 18.976 10.086 -9.925 1.00 84.00 151 ASN A CA 1
ATOM 1095 C C . ASN A 1 151 ? 19.659 8.894 -9.230 1.00 84.00 151 ASN A C 1
ATOM 1097 O O . ASN A 1 151 ? 20.323 8.085 -9.876 1.00 84.00 151 ASN A O 1
ATOM 1101 N N . SER A 1 152 ? 19.554 8.834 -7.904 1.00 85.25 152 SER A N 1
ATOM 1102 C CA . SER A 1 152 ? 20.159 7.781 -7.094 1.00 85.25 152 SER A CA 1
ATOM 1103 C C . SER A 1 152 ? 19.302 7.459 -5.878 1.00 85.25 152 SER A C 1
ATOM 1105 O O . SER A 1 152 ? 18.500 8.288 -5.434 1.00 85.25 152 SER A O 1
ATOM 1107 N N . ASP A 1 153 ? 19.548 6.299 -5.273 1.00 84.19 153 ASP A N 1
ATOM 1108 C CA . ASP A 1 153 ? 18.991 5.985 -3.962 1.00 84.19 153 ASP A CA 1
ATOM 1109 C C . ASP A 1 153 ? 19.332 7.084 -2.944 1.00 84.19 153 ASP A C 1
ATOM 1111 O O . ASP A 1 153 ? 20.452 7.619 -2.935 1.00 84.19 153 ASP A O 1
ATOM 1115 N N . PRO A 1 154 ? 18.376 7.453 -2.075 1.00 84.94 154 PRO A N 1
ATOM 1116 C CA . PRO A 1 154 ? 18.640 8.347 -0.960 1.00 84.94 154 PRO A CA 1
ATOM 1117 C C . PRO A 1 154 ? 19.765 7.819 -0.066 1.00 84.94 154 PRO A C 1
ATOM 1119 O O . PRO A 1 154 ? 19.681 6.714 0.474 1.00 84.94 154 PRO A O 1
ATOM 1122 N N . ILE A 1 155 ? 20.800 8.640 0.134 1.00 81.81 155 ILE A N 1
ATOM 1123 C CA . ILE A 1 155 ? 21.891 8.347 1.068 1.00 81.81 155 ILE A CA 1
ATOM 1124 C C . ILE A 1 155 ? 21.548 8.948 2.423 1.00 81.81 155 ILE A C 1
ATOM 1126 O O . ILE A 1 155 ? 21.394 10.164 2.573 1.00 81.81 155 ILE A O 1
ATOM 1130 N N . LEU A 1 156 ? 21.462 8.082 3.425 1.00 76.56 156 LEU A N 1
ATOM 1131 C CA . LEU A 1 156 ? 21.065 8.450 4.768 1.00 76.56 156 LEU A CA 1
ATOM 1132 C C . LEU A 1 156 ? 22.259 8.401 5.728 1.00 76.56 156 LEU A C 1
ATOM 1134 O O . LEU A 1 156 ? 22.817 7.347 6.020 1.00 76.56 156 LEU A O 1
ATOM 1138 N N . ASN A 1 157 ? 22.655 9.571 6.231 1.00 71.81 157 ASN A N 1
ATOM 1139 C CA . ASN A 1 157 ? 23.817 9.730 7.107 1.00 71.81 157 ASN A CA 1
ATOM 1140 C C . ASN A 1 157 ? 23.406 9.750 8.589 1.00 71.81 157 ASN A C 1
ATOM 1142 O O . ASN A 1 157 ? 23.488 10.790 9.245 1.00 71.81 157 ASN A O 1
ATOM 1146 N N . PHE A 1 158 ? 22.959 8.615 9.128 1.00 68.12 158 PHE A N 1
ATOM 1147 C CA . PHE A 1 158 ? 22.649 8.469 10.557 1.00 68.12 158 PHE A CA 1
ATOM 1148 C C . PHE A 1 158 ? 23.091 7.107 11.116 1.00 68.12 158 PHE A C 1
ATOM 1150 O O . PHE A 1 158 ? 23.443 6.192 10.379 1.00 68.12 158 PHE A O 1
ATOM 1157 N N . GLN A 1 159 ? 23.109 6.981 12.446 1.00 64.88 159 GLN A N 1
ATOM 1158 C CA . GLN A 1 159 ? 23.501 5.763 13.170 1.00 64.88 159 GLN A CA 1
ATOM 1159 C C . GLN A 1 159 ? 22.292 4.829 13.372 1.00 64.88 159 GLN A C 1
ATOM 1161 O O . GLN A 1 159 ? 21.877 4.595 14.503 1.00 64.88 159 GLN A O 1
ATOM 1166 N N . ALA A 1 160 ? 21.685 4.352 12.286 1.00 66.19 160 ALA A N 1
ATOM 1167 C CA . ALA A 1 160 ? 20.560 3.416 12.328 1.00 66.19 160 ALA A CA 1
ATOM 1168 C C . ALA A 1 160 ? 20.493 2.572 11.049 1.00 66.19 160 ALA A C 1
ATOM 1170 O O . ALA A 1 160 ? 21.009 2.977 10.005 1.00 66.19 160 ALA A O 1
ATOM 1171 N N . SER A 1 161 ? 19.845 1.410 11.140 1.00 72.94 161 SER A N 1
ATOM 1172 C CA . SER A 1 161 ? 19.526 0.579 9.980 1.00 72.94 161 SER A CA 1
ATOM 1173 C C . SER A 1 161 ? 18.542 1.317 9.075 1.00 72.94 161 SER A C 1
ATOM 1175 O O . SER A 1 161 ? 17.521 1.832 9.540 1.00 72.94 161 SER A O 1
ATOM 1177 N N . TYR A 1 162 ? 18.837 1.361 7.780 1.00 79.06 162 TYR A N 1
ATOM 1178 C CA . TYR A 1 162 ? 17.959 1.968 6.793 1.00 79.06 162 TYR A CA 1
ATOM 1179 C C . TYR A 1 162 ? 17.940 1.183 5.495 1.00 79.06 162 TYR A C 1
ATOM 1181 O O . TYR A 1 162 ? 18.839 0.393 5.217 1.00 79.06 162 TYR A O 1
ATOM 1189 N N . ALA A 1 163 ? 16.906 1.452 4.715 1.00 84.81 163 ALA A N 1
ATOM 1190 C CA . ALA A 1 163 ? 16.735 0.989 3.356 1.00 84.81 163 ALA A CA 1
ATOM 1191 C C . ALA A 1 163 ? 16.238 2.166 2.511 1.00 84.81 163 ALA A C 1
ATOM 1193 O O . ALA A 1 163 ? 15.575 3.077 3.016 1.00 84.81 163 ALA A O 1
ATOM 1194 N N . SER A 1 164 ? 16.569 2.190 1.231 1.00 87.50 164 SER A N 1
ATOM 1195 C CA . SER A 1 164 ? 16.147 3.260 0.337 1.00 87.50 164 SER A CA 1
ATOM 1196 C C . SER A 1 164 ? 16.029 2.730 -1.082 1.00 87.50 164 SER A C 1
ATOM 1198 O O . SER A 1 164 ? 16.776 1.839 -1.464 1.00 87.50 164 SER A O 1
ATOM 1200 N N . ASN A 1 165 ? 15.059 3.257 -1.827 1.00 89.69 165 ASN A N 1
ATOM 1201 C CA . ASN A 1 165 ? 14.847 2.901 -3.226 1.00 89.69 165 ASN A CA 1
ATOM 1202 C C . ASN A 1 165 ? 14.734 4.168 -4.063 1.00 89.69 165 ASN A C 1
ATOM 1204 O O . ASN A 1 165 ? 14.205 5.194 -3.612 1.00 89.69 165 ASN A O 1
ATOM 1208 N N . TRP A 1 166 ? 15.131 4.050 -5.318 1.00 88.44 166 TRP A N 1
ATOM 1209 C CA . TRP A 1 166 ? 14.927 5.037 -6.354 1.00 88.44 166 TRP A CA 1
ATOM 1210 C C . TRP A 1 166 ? 14.458 4.351 -7.635 1.00 88.44 166 TRP A C 1
ATOM 1212 O O . TRP A 1 166 ? 14.864 3.242 -7.966 1.00 88.44 166 TRP A O 1
ATOM 1222 N N . ALA A 1 167 ? 13.587 5.026 -8.375 1.00 81.56 167 ALA A N 1
ATOM 1223 C CA . ALA A 1 167 ? 13.270 4.665 -9.745 1.00 81.56 167 ALA A CA 1
ATOM 1224 C C . ALA A 1 167 ? 12.997 5.921 -10.574 1.00 81.56 167 ALA A C 1
ATOM 1226 O O . ALA A 1 167 ? 12.298 6.841 -10.139 1.00 81.56 167 ALA A O 1
ATOM 1227 N N . GLY A 1 168 ? 13.544 5.956 -11.786 1.00 80.06 168 GLY A N 1
ATOM 1228 C CA . GLY A 1 168 ? 13.277 6.990 -12.785 1.00 80.06 168 GLY A CA 1
ATOM 1229 C C . GLY A 1 168 ? 12.317 6.494 -13.864 1.00 80.06 168 GLY A C 1
ATOM 1230 O O . GLY A 1 168 ? 12.278 5.303 -14.153 1.00 80.06 168 GLY A O 1
ATOM 1231 N N . GLY A 1 169 ? 11.567 7.396 -14.501 1.00 77.50 169 GLY A N 1
ATOM 1232 C CA . GLY A 1 169 ? 10.766 7.034 -15.678 1.00 77.50 169 GLY A CA 1
ATOM 1233 C C . GLY A 1 169 ? 9.376 6.523 -15.399 1.00 77.50 169 GLY A C 1
ATOM 1234 O O . GLY A 1 169 ? 8.751 6.008 -16.324 1.00 77.50 169 GLY A O 1
ATOM 1235 N N . LEU A 1 170 ? 8.883 6.658 -14.169 1.00 82.06 170 LEU A N 1
ATOM 1236 C CA . LEU A 1 170 ? 7.654 5.988 -13.772 1.00 82.06 170 LEU A CA 1
ATOM 1237 C C . LEU A 1 170 ? 6.459 6.941 -13.736 1.00 82.06 170 LEU A C 1
ATOM 1239 O O . LEU A 1 170 ? 6.558 8.047 -13.200 1.00 82.06 170 LEU A O 1
ATOM 1243 N N . PRO A 1 171 ? 5.309 6.522 -14.297 1.00 82.00 171 PRO A N 1
ATOM 1244 C CA . PRO A 1 171 ? 4.154 7.394 -14.450 1.00 82.00 171 PRO A CA 1
ATOM 1245 C C . PRO A 1 171 ? 3.403 7.637 -13.137 1.00 82.00 171 PRO A C 1
ATOM 1247 O O . PRO A 1 171 ? 2.607 8.563 -13.066 1.00 82.00 171 PRO A O 1
ATOM 1250 N N . SER A 1 172 ? 3.601 6.840 -12.090 1.00 86.88 172 SER A N 1
ATOM 1251 C CA . SER A 1 172 ? 2.864 6.998 -10.832 1.00 86.88 172 SER A CA 1
ATOM 1252 C C . SER A 1 172 ? 3.569 6.310 -9.665 1.00 86.88 172 SER A C 1
ATOM 1254 O O . SER A 1 172 ? 4.509 5.539 -9.851 1.00 86.88 172 SER A O 1
ATOM 1256 N N . VAL A 1 173 ? 3.079 6.564 -8.448 1.00 89.62 173 VAL A N 1
ATOM 1257 C CA . VAL A 1 173 ? 3.502 5.843 -7.239 1.00 89.62 173 VAL A CA 1
ATOM 1258 C C . VAL A 1 173 ? 3.213 4.344 -7.349 1.00 89.62 173 VAL A C 1
ATOM 1260 O O . VAL A 1 173 ? 4.079 3.545 -7.014 1.00 89.62 173 VAL A O 1
ATOM 1263 N N . LEU A 1 174 ? 2.043 3.957 -7.868 1.00 92.94 174 LEU A N 1
ATOM 1264 C CA . LEU A 1 174 ? 1.710 2.548 -8.105 1.00 92.94 174 LEU A CA 1
ATOM 1265 C C . LEU A 1 174 ? 2.647 1.904 -9.132 1.00 92.94 174 LEU A C 1
ATOM 1267 O O . LEU A 1 174 ? 3.029 0.754 -8.977 1.00 92.94 174 LEU A O 1
ATOM 1271 N N . ALA A 1 175 ? 3.060 2.638 -10.167 1.00 90.38 175 ALA A N 1
ATOM 1272 C CA . ALA A 1 175 ? 4.057 2.126 -11.100 1.00 90.38 175 ALA A CA 1
ATOM 1273 C C . ALA A 1 175 ? 5.420 1.914 -10.421 1.00 90.38 175 ALA A C 1
ATOM 1275 O O . ALA A 1 175 ? 6.057 0.901 -10.672 1.00 90.38 175 ALA A O 1
ATOM 1276 N N . ALA A 1 176 ? 5.848 2.825 -9.541 1.00 89.81 176 ALA A N 1
ATOM 1277 C CA . ALA A 1 176 ? 7.071 2.648 -8.752 1.00 89.81 176 ALA A CA 1
ATOM 1278 C C . ALA A 1 176 ? 7.017 1.434 -7.830 1.00 89.81 176 ALA A C 1
ATOM 1280 O O . ALA A 1 176 ? 7.943 0.629 -7.843 1.00 89.81 176 ALA A O 1
ATOM 1281 N N . ASP A 1 177 ? 5.916 1.264 -7.103 1.00 94.38 177 ASP A N 1
ATOM 1282 C CA . ASP A 1 177 ? 5.692 0.060 -6.308 1.00 94.38 177 ASP A CA 1
ATOM 1283 C C . ASP A 1 177 ? 5.735 -1.205 -7.169 1.00 94.38 177 ASP A C 1
ATOM 1285 O O . ASP A 1 177 ? 6.443 -2.150 -6.828 1.00 94.38 177 ASP A O 1
ATOM 1289 N N . TYR A 1 178 ? 5.065 -1.197 -8.327 1.00 94.38 178 TYR A N 1
ATOM 1290 C CA . TYR A 1 178 ? 5.066 -2.339 -9.232 1.00 94.38 178 TYR A CA 1
ATOM 1291 C C . TYR A 1 178 ? 6.477 -2.729 -9.677 1.00 94.38 178 TYR A C 1
ATOM 1293 O O . TYR A 1 178 ? 6.842 -3.903 -9.610 1.00 94.38 178 TYR A O 1
ATOM 1301 N N . GLU A 1 179 ? 7.267 -1.752 -10.125 1.00 90.56 179 GLU A N 1
ATOM 1302 C CA . GLU A 1 179 ? 8.633 -1.991 -10.585 1.00 90.56 179 GLU A CA 1
ATOM 1303 C C . GLU A 1 179 ? 9.499 -2.560 -9.460 1.00 90.56 179 GLU A C 1
ATOM 1305 O O . GLU A 1 179 ? 10.128 -3.598 -9.635 1.00 90.56 179 GLU A O 1
ATOM 1310 N N . TRP A 1 180 ? 9.457 -1.954 -8.272 1.00 92.25 180 TRP A N 1
ATOM 1311 C CA . TRP A 1 180 ? 10.245 -2.416 -7.132 1.00 92.25 180 TRP A CA 1
ATOM 1312 C C . TRP A 1 180 ? 9.823 -3.788 -6.613 1.00 92.25 180 TRP A C 1
ATOM 1314 O O . TRP A 1 180 ? 10.674 -4.567 -6.195 1.00 92.25 180 TRP A O 1
ATOM 1324 N N . MET A 1 181 ? 8.525 -4.091 -6.610 1.00 93.69 181 MET A N 1
ATOM 1325 C CA . MET A 1 181 ? 8.001 -5.318 -6.015 1.00 93.69 181 MET A CA 1
ATOM 1326 C C . MET A 1 181 ? 7.981 -6.499 -6.981 1.00 93.69 181 MET A C 1
ATOM 1328 O O . MET A 1 181 ? 8.145 -7.635 -6.530 1.00 93.69 181 MET A O 1
ATOM 1332 N N . TYR A 1 182 ? 7.768 -6.269 -8.277 1.00 93.31 182 TYR A N 1
ATOM 1333 C CA . TYR A 1 182 ? 7.429 -7.331 -9.233 1.00 93.31 182 TYR A CA 1
ATOM 1334 C C . TYR A 1 182 ? 8.282 -7.338 -10.510 1.00 93.31 182 TYR A C 1
ATOM 1336 O O . TYR A 1 182 ? 8.249 -8.339 -11.230 1.00 93.31 182 TYR A O 1
ATOM 1344 N N . ASN A 1 183 ? 9.061 -6.281 -10.768 1.00 91.06 183 ASN A N 1
ATOM 1345 C CA . ASN A 1 183 ? 9.958 -6.162 -11.923 1.00 91.06 183 ASN A CA 1
ATOM 1346 C C . ASN A 1 183 ? 11.368 -5.705 -11.501 1.00 91.06 183 ASN A C 1
ATOM 1348 O O . ASN A 1 183 ? 11.928 -4.760 -12.053 1.00 91.06 183 ASN A O 1
ATOM 1352 N N . ASP A 1 184 ? 11.929 -6.378 -10.497 1.00 89.12 184 ASP A N 1
ATOM 1353 C CA . ASP A 1 184 ? 13.249 -6.072 -9.926 1.00 89.12 184 ASP A CA 1
ATOM 1354 C C . ASP A 1 184 ? 14.213 -7.275 -9.981 1.00 89.12 184 ASP A C 1
ATOM 1356 O O . ASP A 1 184 ? 15.347 -7.227 -9.497 1.00 89.12 184 ASP A O 1
ATOM 1360 N N . GLY A 1 185 ? 13.755 -8.388 -10.552 1.00 87.56 185 GLY A N 1
ATOM 1361 C CA . GLY A 1 185 ? 14.497 -9.624 -10.727 1.00 87.56 185 GLY A CA 1
ATOM 1362 C C . GLY A 1 185 ? 15.243 -9.689 -12.058 1.00 87.56 185 GLY A C 1
ATOM 1363 O O . GLY A 1 185 ? 15.462 -8.698 -12.757 1.00 87.56 185 GLY A O 1
ATOM 1364 N N . TYR A 1 186 ? 15.722 -10.890 -12.389 1.00 83.69 186 TYR A N 1
ATOM 1365 C CA . TYR A 1 186 ? 16.545 -11.094 -13.577 1.00 83.69 186 TYR A CA 1
ATOM 1366 C C . TYR A 1 186 ? 15.704 -11.090 -14.852 1.00 83.69 186 TYR A C 1
ATOM 1368 O O . TYR A 1 186 ? 14.868 -11.973 -15.047 1.00 83.69 186 TYR A O 1
ATOM 1376 N N . GLY A 1 187 ? 16.034 -10.166 -15.757 1.00 78.12 187 GLY A N 1
ATOM 1377 C CA . GLY A 1 187 ? 15.267 -9.906 -16.979 1.00 78.12 187 GLY A CA 1
ATOM 1378 C C . GLY A 1 187 ? 14.584 -8.536 -16.985 1.00 78.12 187 GLY A C 1
ATOM 1379 O O . GLY A 1 187 ? 14.142 -8.100 -18.050 1.00 78.12 187 GLY A O 1
ATOM 1380 N N . SER A 1 188 ? 14.566 -7.857 -15.837 1.00 81.50 188 SER A N 1
ATOM 1381 C CA . SER A 1 188 ? 13.999 -6.527 -15.641 1.00 81.50 188 SER A CA 1
ATOM 1382 C C . SER A 1 188 ? 14.899 -5.398 -16.158 1.00 81.50 188 SER A C 1
ATOM 1384 O O . SER A 1 188 ? 15.974 -5.610 -16.729 1.00 81.50 188 SER A O 1
ATOM 1386 N N . ALA A 1 189 ? 14.450 -4.159 -15.936 1.00 74.38 189 ALA A N 1
ATOM 1387 C CA . ALA A 1 189 ? 15.243 -2.954 -16.155 1.00 74.38 189 ALA A CA 1
ATOM 1388 C C . ALA A 1 189 ? 16.259 -2.674 -15.024 1.00 74.38 189 ALA A C 1
ATOM 1390 O O . ALA A 1 189 ? 17.015 -1.704 -15.131 1.00 74.38 189 ALA A O 1
ATOM 1391 N N . ASN A 1 190 ? 16.304 -3.495 -13.964 1.00 78.75 190 ASN A N 1
ATOM 1392 C CA . ASN A 1 190 ? 17.263 -3.343 -12.874 1.00 78.75 190 ASN A CA 1
ATOM 1393 C C . ASN A 1 190 ? 18.691 -3.646 -13.366 1.00 78.75 190 ASN A C 1
ATOM 1395 O O . ASN A 1 190 ? 19.073 -4.791 -13.620 1.00 78.75 190 ASN A O 1
ATOM 1399 N N . ILE A 1 191 ? 19.499 -2.590 -13.462 1.00 76.56 191 ILE A N 1
ATOM 1400 C CA . ILE A 1 191 ? 20.880 -2.647 -13.952 1.00 76.56 191 ILE A CA 1
ATOM 1401 C C . ILE A 1 191 ? 21.834 -3.407 -13.019 1.00 76.56 191 ILE A C 1
ATOM 1403 O O . ILE A 1 191 ? 22.866 -3.899 -13.483 1.00 76.56 191 ILE A O 1
ATOM 1407 N N . ASP A 1 192 ? 21.486 -3.550 -11.739 1.00 78.25 192 ASP A N 1
ATOM 1408 C CA . ASP A 1 192 ? 22.266 -4.299 -10.753 1.00 78.25 192 ASP A CA 1
ATOM 1409 C C . ASP A 1 192 ? 21.953 -5.807 -10.806 1.00 78.25 192 ASP A C 1
ATOM 1411 O O . ASP A 1 192 ? 22.780 -6.647 -10.421 1.00 78.25 192 ASP A O 1
ATOM 1415 N N . CYS A 1 193 ? 20.804 -6.187 -11.375 1.00 82.81 193 CYS A N 1
ATOM 1416 C CA . CYS A 1 193 ? 20.393 -7.577 -11.550 1.00 82.81 193 CYS A CA 1
ATOM 1417 C C . CYS A 1 193 ? 20.917 -8.197 -12.860 1.00 82.81 193 CYS A C 1
ATOM 1419 O O . CYS A 1 193 ? 20.193 -8.543 -13.793 1.00 82.81 193 CYS A O 1
ATOM 1421 N N . THR A 1 194 ? 22.234 -8.383 -12.929 1.00 82.06 194 THR A N 1
ATOM 1422 C CA . THR A 1 194 ? 22.929 -8.886 -14.133 1.00 82.06 194 THR A CA 1
ATOM 1423 C C . THR A 1 194 ? 22.826 -10.402 -14.368 1.00 82.06 194 THR A C 1
ATOM 1425 O O . THR A 1 194 ? 23.138 -10.882 -15.460 1.00 82.06 194 THR A O 1
ATOM 1428 N N . SER A 1 195 ? 22.418 -11.182 -13.363 1.00 82.62 195 SER A N 1
ATOM 1429 C CA . SER A 1 195 ? 22.219 -12.639 -13.430 1.00 82.62 195 SER A CA 1
ATOM 1430 C C . SER A 1 195 ? 21.219 -13.087 -12.355 1.00 82.62 195 SER A C 1
ATOM 1432 O O . SER A 1 195 ? 21.106 -12.384 -11.355 1.00 82.62 195 SER A O 1
ATOM 1434 N N . PRO A 1 196 ? 20.562 -14.261 -12.465 1.00 79.31 196 PRO A N 1
ATOM 1435 C CA . PRO A 1 196 ? 19.564 -14.721 -11.485 1.00 79.31 196 PRO A CA 1
ATOM 1436 C C . PRO A 1 196 ? 20.017 -14.768 -10.018 1.00 79.31 196 PRO A C 1
ATOM 1438 O O . PRO A 1 196 ? 19.175 -14.807 -9.130 1.00 79.31 196 PRO A O 1
ATOM 1441 N N . ASN A 1 197 ? 21.330 -14.791 -9.760 1.00 78.56 197 ASN A N 1
ATOM 1442 C CA . ASN A 1 197 ? 21.909 -14.866 -8.415 1.00 78.56 197 ASN A CA 1
ATOM 1443 C C . ASN A 1 197 ? 22.778 -13.639 -8.071 1.00 78.56 197 ASN A C 1
ATOM 1445 O O . ASN A 1 197 ? 23.573 -13.700 -7.132 1.00 78.56 197 ASN A O 1
ATOM 1449 N N . SER A 1 198 ? 22.711 -12.560 -8.858 1.00 80.25 198 SER A N 1
ATOM 1450 C CA . SER A 1 198 ? 23.464 -11.333 -8.577 1.00 80.25 198 SER A CA 1
ATOM 1451 C C . SER A 1 198 ? 22.922 -10.655 -7.315 1.00 80.25 198 SER A C 1
ATOM 1453 O O . SER A 1 198 ? 21.715 -10.614 -7.099 1.00 80.25 198 SER A O 1
ATOM 1455 N N . SER A 1 199 ? 23.806 -10.073 -6.500 1.00 70.75 199 SER A N 1
ATOM 1456 C CA . SER A 1 199 ? 23.478 -9.471 -5.194 1.00 70.75 199 SER A CA 1
ATOM 1457 C C . SER A 1 199 ? 22.657 -8.171 -5.250 1.00 70.75 199 SER A C 1
ATOM 1459 O O . SER A 1 199 ? 22.553 -7.495 -4.235 1.00 70.75 199 SER A O 1
ATOM 1461 N N . GLY A 1 200 ? 22.131 -7.798 -6.420 1.00 78.00 200 GLY A N 1
ATOM 1462 C CA . GLY A 1 200 ? 21.253 -6.639 -6.624 1.00 78.00 200 GLY A CA 1
ATOM 1463 C C . GLY A 1 200 ? 19.876 -6.998 -7.187 1.00 78.00 200 GLY A C 1
ATOM 1464 O O . GLY A 1 200 ? 19.037 -6.117 -7.339 1.00 78.00 200 GLY A O 1
ATOM 1465 N N . CYS A 1 201 ? 19.628 -8.274 -7.496 1.00 86.19 201 CYS A N 1
ATOM 1466 C CA . CYS A 1 201 ? 18.299 -8.730 -7.890 1.00 86.19 201 CYS A CA 1
ATOM 1467 C C . CYS A 1 201 ? 17.353 -8.668 -6.702 1.00 86.19 201 CYS A C 1
ATOM 1469 O O . CYS A 1 201 ? 17.700 -9.167 -5.634 1.00 86.19 201 CYS A O 1
ATOM 1471 N N . TRP A 1 202 ? 16.158 -8.124 -6.917 1.00 89.56 202 TRP A N 1
ATOM 1472 C CA . TRP A 1 202 ? 15.134 -7.939 -5.889 1.00 89.56 202 TRP A CA 1
ATOM 1473 C C . TRP A 1 202 ? 15.544 -7.012 -4.737 1.00 89.56 202 TRP A C 1
ATOM 1475 O O . TRP A 1 202 ? 14.862 -6.990 -3.714 1.00 89.56 202 TRP A O 1
ATOM 1485 N N . GLY A 1 203 ? 16.616 -6.225 -4.882 1.00 87.81 203 GLY A N 1
ATOM 1486 C CA . GLY A 1 203 ? 17.081 -5.313 -3.838 1.00 87.81 203 GLY A CA 1
ATOM 1487 C C . GLY A 1 203 ? 16.022 -4.284 -3.426 1.00 87.81 203 GLY A C 1
ATOM 1488 O O . GLY A 1 203 ? 15.834 -4.030 -2.235 1.00 87.81 203 GLY A O 1
ATOM 1489 N N . HIS A 1 204 ? 15.254 -3.751 -4.378 1.00 90.50 204 HIS A N 1
ATOM 1490 C CA . HIS A 1 204 ? 14.186 -2.801 -4.078 1.00 90.50 204 HIS A CA 1
ATOM 1491 C C . HIS A 1 204 ? 13.018 -3.463 -3.338 1.00 90.50 204 HIS A C 1
ATOM 1493 O O . HIS A 1 204 ? 12.478 -2.884 -2.386 1.00 90.50 204 HIS A O 1
ATOM 1499 N N . ARG A 1 205 ? 12.649 -4.688 -3.736 1.00 91.62 205 ARG A N 1
ATOM 1500 C CA . ARG A 1 205 ? 11.639 -5.502 -3.040 1.00 91.62 205 ARG A CA 1
ATOM 1501 C C . ARG A 1 205 ? 12.088 -5.821 -1.619 1.00 91.62 205 ARG A C 1
ATOM 1503 O O . ARG A 1 205 ? 11.314 -5.677 -0.673 1.00 91.62 205 ARG A O 1
ATOM 1510 N N . GLU A 1 206 ? 13.335 -6.249 -1.464 1.00 89.25 206 GLU A N 1
ATOM 1511 C CA . GLU A 1 206 ? 13.934 -6.589 -0.176 1.00 89.25 206 GLU A CA 1
ATOM 1512 C C . GLU A 1 206 ? 13.945 -5.385 0.761 1.00 89.25 206 GLU A C 1
ATOM 1514 O O . GLU A 1 206 ? 13.600 -5.530 1.931 1.00 89.25 206 GLU A O 1
ATOM 1519 N N . ASN A 1 207 ? 14.217 -4.188 0.241 1.00 88.69 207 ASN A N 1
ATOM 1520 C CA . ASN A 1 207 ? 14.100 -2.940 0.986 1.00 88.69 207 ASN A CA 1
ATOM 1521 C C . ASN A 1 207 ? 12.660 -2.681 1.465 1.00 88.69 207 ASN A C 1
ATOM 1523 O O . ASN A 1 207 ? 12.460 -2.357 2.636 1.00 88.69 207 ASN A O 1
ATOM 1527 N N . ILE A 1 208 ? 11.642 -2.857 0.612 1.00 91.00 208 ILE A N 1
ATOM 1528 C CA . ILE A 1 208 ? 10.225 -2.670 0.993 1.00 91.00 208 ILE A CA 1
ATOM 1529 C C . ILE A 1 208 ? 9.785 -3.706 2.033 1.00 91.00 208 ILE A C 1
ATOM 1531 O O . ILE A 1 208 ? 9.054 -3.375 2.971 1.00 91.00 208 ILE A O 1
ATOM 1535 N N . LEU A 1 209 ? 10.240 -4.952 1.902 1.00 90.31 209 LEU A N 1
ATOM 1536 C CA . LEU A 1 209 ? 9.859 -6.075 2.763 1.00 90.31 209 LEU A CA 1
ATOM 1537 C C . LEU A 1 209 ? 10.822 -6.314 3.933 1.00 90.31 209 LEU A C 1
ATOM 1539 O O . LEU A 1 209 ? 10.656 -7.289 4.673 1.00 90.31 209 LEU A O 1
ATOM 1543 N N . ILE A 1 210 ? 11.799 -5.428 4.138 1.00 84.44 210 ILE A N 1
ATOM 1544 C CA . ILE A 1 210 ? 12.832 -5.613 5.153 1.00 84.44 210 ILE A CA 1
ATOM 1545 C C . ILE A 1 210 ? 12.209 -5.754 6.547 1.00 84.44 210 ILE A C 1
ATOM 1547 O O . ILE A 1 210 ? 11.319 -4.992 6.960 1.00 84.44 210 ILE A O 1
ATOM 1551 N N . GLN A 1 211 ? 12.691 -6.752 7.286 1.00 79.69 211 GLN A N 1
ATOM 1552 C CA . GLN A 1 211 ? 12.420 -6.896 8.708 1.00 79.69 211 GLN A CA 1
ATOM 1553 C C . GLN A 1 211 ? 13.513 -6.171 9.477 1.00 79.69 211 GLN A C 1
ATOM 1555 O O . GLN A 1 211 ? 14.638 -6.653 9.597 1.00 79.69 211 GLN A O 1
ATOM 1560 N N . PHE A 1 212 ? 13.170 -5.000 9.991 1.00 69.44 212 PHE A N 1
ATOM 1561 C CA . PHE A 1 212 ? 14.041 -4.271 10.890 1.00 69.44 212 PHE A CA 1
ATOM 1562 C C . PHE A 1 212 ? 14.132 -5.014 12.242 1.00 69.44 212 PHE A C 1
ATOM 1564 O O . PHE A 1 212 ? 13.100 -5.464 12.758 1.00 69.44 212 PHE A O 1
ATOM 1571 N N . PRO A 1 213 ? 15.343 -5.249 12.779 1.00 58.84 213 PRO A N 1
ATOM 1572 C CA . PRO A 1 213 ? 15.540 -6.040 13.989 1.00 58.84 213 PRO A CA 1
ATOM 1573 C C . PRO A 1 213 ? 14.906 -5.374 15.215 1.00 58.84 213 PRO A C 1
ATOM 1575 O O . PRO A 1 213 ? 15.452 -4.425 15.756 1.00 58.84 213 PRO A O 1
ATOM 1578 N N . THR A 1 214 ? 13.814 -5.946 15.737 1.00 53.19 214 THR A N 1
ATOM 1579 C CA . THR A 1 214 ? 13.159 -5.449 16.959 1.00 53.19 214 THR A CA 1
ATOM 1580 C C . THR A 1 214 ? 14.179 -5.189 18.069 1.00 53.19 214 THR A C 1
ATOM 1582 O O . THR A 1 214 ? 14.872 -6.113 18.507 1.00 53.19 214 THR A O 1
ATOM 1585 N N . ASN A 1 215 ? 14.249 -3.946 18.545 1.00 48.84 215 ASN A N 1
ATOM 1586 C CA . ASN A 1 215 ? 15.058 -3.581 19.704 1.00 48.84 215 ASN A CA 1
ATOM 1587 C C . ASN A 1 215 ? 14.701 -4.429 20.945 1.00 48.84 215 ASN A C 1
ATOM 1589 O O . ASN A 1 215 ? 13.660 -5.086 21.024 1.00 48.84 215 ASN A O 1
ATOM 1593 N N . THR A 1 216 ? 15.560 -4.387 21.964 1.00 43.41 216 THR A N 1
ATOM 1594 C CA . THR A 1 216 ? 15.374 -5.108 23.239 1.00 43.41 216 THR A CA 1
ATOM 1595 C C . THR A 1 216 ? 14.104 -4.702 24.009 1.00 43.41 216 THR A C 1
ATOM 1597 O O . THR A 1 216 ? 13.728 -5.392 24.957 1.00 43.41 216 THR A O 1
ATOM 1600 N N . SER A 1 217 ? 13.415 -3.630 23.591 1.00 44.78 217 SER A N 1
ATOM 1601 C CA . SER A 1 217 ? 12.108 -3.185 24.096 1.00 44.78 217 SER A CA 1
ATOM 1602 C C . SER A 1 217 ? 10.895 -3.695 23.302 1.00 44.78 217 SER A C 1
ATOM 1604 O O . SER A 1 217 ? 9.764 -3.421 23.701 1.00 44.78 217 SER A O 1
ATOM 1606 N N . GLY A 1 218 ? 11.086 -4.455 22.219 1.00 46.47 218 GLY A N 1
ATOM 1607 C CA . GLY A 1 218 ? 9.999 -5.103 21.476 1.00 46.47 218 GLY A CA 1
ATOM 1608 C C . GLY A 1 218 ? 9.128 -4.165 20.628 1.00 46.47 218 GLY A C 1
ATOM 1609 O O . GLY A 1 218 ? 8.031 -4.554 20.233 1.00 46.47 218 GLY A O 1
ATOM 1610 N N . SER A 1 219 ? 9.574 -2.939 20.347 1.00 49.78 219 SER A N 1
ATOM 1611 C CA . SER A 1 219 ? 8.927 -2.005 19.411 1.00 49.78 219 SER A CA 1
ATOM 1612 C C . SER A 1 219 ? 9.961 -0.981 18.951 1.00 49.78 219 SER A C 1
ATOM 1614 O O . SER A 1 219 ? 10.332 -0.085 19.710 1.00 49.78 219 SER A O 1
ATOM 1616 N N . ALA A 1 220 ? 10.467 -1.139 17.730 1.00 58.12 220 ALA A N 1
ATOM 1617 C CA . ALA A 1 220 ? 11.143 -0.057 17.030 1.00 58.12 220 ALA A CA 1
ATOM 1618 C C . ALA A 1 220 ? 10.088 0.657 16.181 1.00 58.12 220 ALA A C 1
ATOM 1620 O O . ALA A 1 220 ? 9.427 0.021 15.357 1.00 58.12 220 ALA A O 1
ATOM 1621 N N . ASP A 1 221 ? 9.887 1.952 16.419 1.00 71.31 221 ASP A N 1
ATOM 1622 C CA . ASP A 1 221 ? 9.029 2.756 15.557 1.00 71.31 221 ASP A CA 1
ATOM 1623 C C . ASP A 1 221 ? 9.700 2.871 14.181 1.00 71.31 221 ASP A C 1
ATOM 1625 O O . ASP A 1 221 ? 10.887 3.189 14.063 1.00 71.31 221 ASP A O 1
ATOM 1629 N N . LEU A 1 222 ? 8.940 2.580 13.128 1.00 80.06 222 LEU A N 1
ATOM 1630 C CA . LEU A 1 222 ? 9.420 2.647 11.753 1.00 80.06 222 LEU A CA 1
ATOM 1631 C C . LEU A 1 222 ? 9.003 3.984 11.141 1.00 80.06 222 LEU A C 1
ATOM 1633 O O . LEU A 1 222 ? 7.822 4.335 11.168 1.00 80.06 222 LEU A O 1
ATOM 1637 N N . TYR A 1 223 ? 9.945 4.717 10.550 1.00 83.12 223 TYR A N 1
ATOM 1638 C CA . TYR A 1 223 ? 9.667 6.003 9.907 1.00 83.12 223 TYR A CA 1
ATOM 1639 C C . TYR A 1 223 ? 9.986 5.976 8.418 1.00 83.12 223 TYR A C 1
ATOM 1641 O O . TYR A 1 223 ? 10.872 5.257 7.953 1.00 83.12 223 TYR A O 1
ATOM 1649 N N . PHE A 1 224 ? 9.239 6.793 7.684 1.00 85.94 224 PHE A N 1
ATOM 1650 C CA . PHE A 1 224 ? 9.261 6.840 6.233 1.00 85.94 2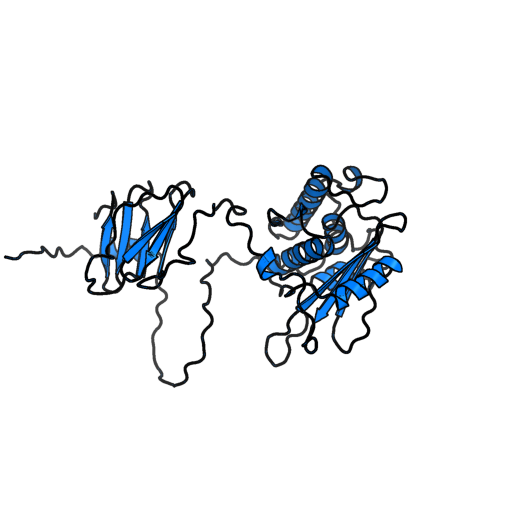24 PHE A CA 1
ATOM 1651 C C . PHE A 1 224 ? 9.531 8.264 5.744 1.00 85.94 224 PHE A C 1
ATOM 1653 O O . PHE A 1 224 ? 9.217 9.251 6.422 1.00 85.94 224 PHE A O 1
ATOM 1660 N N . GLY A 1 225 ? 10.087 8.369 4.547 1.00 85.25 225 GLY A N 1
ATOM 1661 C CA . GLY A 1 225 ? 10.117 9.588 3.760 1.00 85.25 225 GLY A CA 1
ATOM 1662 C C . GLY A 1 225 ? 10.106 9.260 2.283 1.00 85.25 225 GLY A C 1
ATOM 1663 O O . GLY A 1 225 ? 10.642 8.236 1.860 1.00 85.25 225 GLY A O 1
ATOM 1664 N N . ALA A 1 226 ? 9.491 10.125 1.495 1.00 88.88 226 ALA A N 1
ATOM 1665 C CA . ALA A 1 226 ? 9.428 9.957 0.058 1.00 88.88 226 ALA A CA 1
ATOM 1666 C C . ALA A 1 226 ? 9.397 11.305 -0.645 1.00 88.88 226 ALA A C 1
ATOM 1668 O O . ALA A 1 226 ? 8.910 12.308 -0.128 1.00 88.88 226 ALA A O 1
ATOM 1669 N N . ALA A 1 227 ? 9.922 11.320 -1.861 1.00 85.19 227 ALA A N 1
ATOM 1670 C CA . ALA A 1 227 ? 9.904 12.503 -2.695 1.00 85.19 227 ALA A CA 1
ATOM 1671 C C . ALA A 1 227 ? 9.959 12.131 -4.171 1.00 85.19 227 ALA A C 1
ATOM 1673 O O . ALA A 1 227 ? 10.467 11.075 -4.558 1.00 85.19 227 ALA A O 1
ATOM 1674 N N . ALA A 1 228 ? 9.476 13.062 -4.987 1.00 81.56 228 ALA A N 1
ATOM 1675 C CA . ALA A 1 228 ? 9.552 12.998 -6.432 1.00 81.56 228 ALA A CA 1
ATOM 1676 C C . ALA A 1 228 ? 10.357 14.185 -6.968 1.00 81.56 228 ALA A C 1
ATOM 1678 O O . ALA A 1 228 ? 10.204 15.310 -6.487 1.00 81.56 228 ALA A O 1
ATOM 1679 N N . ASN A 1 229 ? 11.151 13.958 -8.011 1.00 78.50 229 ASN A N 1
ATOM 1680 C CA . ASN A 1 229 ? 11.692 15.023 -8.846 1.00 78.50 229 ASN A CA 1
ATOM 1681 C C . ASN A 1 229 ? 10.957 15.015 -10.188 1.00 78.50 229 ASN A C 1
ATOM 1683 O O . ASN A 1 229 ? 11.031 14.043 -10.935 1.00 78.50 229 ASN A O 1
ATOM 1687 N N . LEU A 1 230 ? 10.251 16.110 -10.478 1.00 72.44 230 LEU A N 1
ATOM 1688 C CA . LEU A 1 230 ? 9.413 16.272 -11.673 1.00 72.44 230 LEU A CA 1
ATOM 1689 C C . LEU A 1 230 ? 10.081 17.117 -12.768 1.00 72.44 230 LEU A C 1
ATOM 1691 O O . LEU A 1 230 ? 9.444 17.454 -13.760 1.00 72.44 230 LEU A O 1
ATOM 1695 N N . THR A 1 231 ? 11.333 17.534 -12.558 1.00 61.00 231 THR A N 1
ATOM 1696 C CA . THR A 1 231 ? 12.032 18.488 -13.438 1.00 61.00 231 THR A CA 1
ATOM 1697 C C . THR A 1 231 ? 13.063 17.838 -14.357 1.00 61.00 231 THR A C 1
ATOM 1699 O O . THR A 1 231 ? 13.408 18.415 -15.388 1.00 61.00 231 THR A O 1
ATOM 1702 N N . SER A 1 232 ? 13.545 16.639 -14.024 1.00 52.53 232 SER A N 1
ATOM 1703 C CA . SER A 1 232 ? 14.357 15.813 -14.915 1.00 52.53 232 SER A CA 1
ATOM 1704 C C . SER A 1 232 ? 13.448 15.044 -15.876 1.00 52.53 232 SER A C 1
ATOM 1706 O O . SER A 1 232 ? 12.419 14.498 -15.477 1.00 52.53 232 SER A O 1
ATOM 1708 N N . PHE A 1 233 ? 13.823 15.017 -17.160 1.00 43.75 233 PHE A N 1
ATOM 1709 C CA . PHE A 1 233 ? 13.177 14.174 -18.170 1.00 43.75 233 PHE A CA 1
ATOM 1710 C C . PHE A 1 233 ? 13.055 12.757 -17.601 1.00 43.75 233 PHE A C 1
ATOM 1712 O O . PHE A 1 233 ? 14.086 12.197 -17.240 1.00 43.75 233 PHE A O 1
ATOM 1719 N N . GLN A 1 234 ? 11.821 12.236 -17.545 1.00 50.34 234 GLN A N 1
ATOM 1720 C CA . GLN A 1 234 ? 11.390 10.922 -17.040 1.00 50.34 234 GLN A CA 1
ATOM 1721 C C . GLN A 1 234 ? 10.723 10.878 -15.654 1.00 50.34 234 GLN A C 1
ATOM 1723 O O . GLN A 1 234 ? 9.977 9.935 -15.427 1.00 50.34 234 GLN A O 1
ATOM 1728 N N . GLY A 1 235 ? 10.877 11.879 -14.778 1.00 51.28 235 GLY A N 1
ATOM 1729 C CA . GLY A 1 235 ? 10.248 11.872 -13.449 1.00 51.28 235 GLY A CA 1
ATOM 1730 C C . GLY A 1 235 ? 10.788 10.750 -12.551 1.00 51.28 235 GLY A C 1
ATOM 1731 O O . GLY A 1 235 ? 10.678 9.568 -12.864 1.00 51.28 235 GLY A O 1
ATOM 1732 N N . SER A 1 236 ? 11.406 11.090 -11.424 1.00 55.09 236 SER A N 1
ATOM 1733 C CA . SER A 1 236 ? 11.966 10.070 -10.529 1.00 55.09 236 SER A CA 1
ATOM 1734 C C . SER A 1 236 ? 11.292 10.071 -9.171 1.00 55.09 236 SER A C 1
ATOM 1736 O O . SER A 1 236 ? 11.158 11.132 -8.557 1.00 55.09 236 SER A O 1
ATOM 1738 N N . LEU A 1 237 ? 10.922 8.886 -8.696 1.00 59.12 237 LEU A N 1
ATOM 1739 C CA . LEU A 1 237 ? 10.383 8.641 -7.366 1.00 59.12 237 LEU A CA 1
ATOM 1740 C C . LEU A 1 237 ? 11.462 7.992 -6.509 1.00 59.12 237 LEU A C 1
ATOM 1742 O O . LEU A 1 237 ? 12.195 7.115 -6.956 1.00 59.12 237 LEU A O 1
ATOM 1746 N N . SER A 1 238 ? 11.563 8.441 -5.267 1.00 55.06 238 SER A N 1
ATOM 1747 C CA . SER A 1 238 ? 12.502 7.882 -4.303 1.00 55.06 238 SER A CA 1
ATOM 1748 C C . SER A 1 238 ? 11.851 7.769 -2.940 1.00 55.06 238 SER A C 1
ATOM 1750 O O . SER A 1 238 ? 11.009 8.598 -2.572 1.00 55.06 238 SER A O 1
ATOM 1752 N N . LEU A 1 239 ? 12.264 6.756 -2.192 1.00 65.38 239 LEU A N 1
ATOM 1753 C CA . LEU A 1 239 ? 11.865 6.551 -0.811 1.00 65.38 239 LEU A CA 1
ATOM 1754 C C . LEU A 1 239 ? 13.077 6.287 0.077 1.00 65.38 239 LEU A C 1
ATOM 1756 O O . LEU A 1 239 ? 14.098 5.746 -0.348 1.00 65.38 239 LEU A O 1
ATOM 1760 N N . ALA A 1 240 ? 12.929 6.684 1.331 1.00 51.81 240 ALA A N 1
ATOM 1761 C CA . ALA A 1 240 ? 13.877 6.522 2.414 1.00 51.81 240 ALA A CA 1
ATOM 1762 C C . ALA A 1 240 ? 13.137 5.903 3.608 1.00 51.81 240 ALA A C 1
ATOM 1764 O O . ALA A 1 240 ? 12.152 6.458 4.098 1.00 51.81 240 ALA A O 1
ATOM 1765 N N . MET A 1 241 ? 13.606 4.751 4.080 1.00 60.38 241 MET A N 1
ATOM 1766 C CA . MET A 1 241 ? 12.982 3.957 5.140 1.00 60.38 241 MET A CA 1
ATOM 1767 C C . MET A 1 241 ? 13.973 3.724 6.264 1.00 60.38 241 MET A C 1
ATOM 1769 O O . MET A 1 241 ? 15.104 3.311 6.018 1.00 60.38 241 MET A O 1
ATOM 1773 N N . VAL A 1 242 ? 13.557 3.972 7.504 1.00 51.97 242 VAL A N 1
ATOM 1774 C CA . VAL A 1 242 ? 14.463 3.921 8.655 1.00 51.97 242 VAL A CA 1
ATOM 1775 C C . VAL A 1 242 ? 13.813 3.227 9.835 1.00 51.97 242 VAL A C 1
ATOM 1777 O O . VAL A 1 242 ? 12.656 3.494 10.168 1.00 51.97 242 VAL A O 1
ATOM 1780 N N . GLU A 1 243 ? 14.594 2.391 10.510 1.00 50.16 243 GLU A N 1
ATOM 1781 C CA . GLU A 1 243 ? 14.299 1.941 11.864 1.00 50.16 243 GLU A CA 1
ATOM 1782 C C . GLU A 1 243 ? 14.797 2.975 12.872 1.00 50.16 243 GLU A C 1
ATOM 1784 O O . GLU A 1 243 ? 15.983 3.304 12.905 1.00 50.16 243 GLU A O 1
ATOM 1789 N N . ALA A 1 244 ? 13.911 3.507 13.709 1.00 50.88 244 ALA A N 1
ATOM 1790 C CA . ALA A 1 244 ? 14.286 4.543 14.656 1.00 50.88 244 ALA A CA 1
ATOM 1791 C C . ALA A 1 244 ? 14.317 4.037 16.096 1.00 50.88 244 ALA A C 1
ATOM 1793 O O . ALA A 1 244 ? 13.286 3.889 16.745 1.00 50.88 244 ALA A O 1
ATOM 1794 N N . GLU A 1 245 ? 15.523 3.944 16.651 1.00 42.28 245 GLU A N 1
ATOM 1795 C CA . GLU A 1 245 ? 15.739 4.129 18.092 1.00 42.28 245 GLU A CA 1
ATOM 1796 C C . GLU A 1 245 ? 16.000 5.618 18.433 1.00 42.28 245 GLU A C 1
ATOM 1798 O O . GLU A 1 245 ? 16.022 6.004 19.599 1.00 42.28 245 GLU A O 1
ATOM 1803 N N . TYR A 1 246 ? 16.170 6.494 17.427 1.00 45.97 246 TYR A N 1
ATOM 1804 C CA . TYR A 1 246 ? 16.663 7.863 17.638 1.00 45.97 246 TYR A CA 1
ATOM 1805 C C . TYR A 1 246 ? 16.030 8.931 16.726 1.00 45.97 246 TYR A C 1
ATOM 1807 O O . TYR A 1 246 ? 16.732 9.713 16.091 1.00 45.97 246 TYR A O 1
ATOM 1815 N N . PHE A 1 247 ? 14.697 9.033 16.695 1.00 52.72 247 PHE A N 1
ATOM 1816 C CA . PHE A 1 247 ? 14.022 10.223 16.139 1.00 52.72 247 PHE A CA 1
ATOM 1817 C C . PHE A 1 247 ? 13.036 10.852 17.145 1.00 52.72 247 PHE A C 1
ATOM 1819 O O . PHE A 1 247 ? 11.830 10.834 16.920 1.00 52.72 247 PHE A O 1
ATOM 1826 N N . PRO A 1 248 ? 13.501 11.449 18.265 1.00 41.66 248 PRO A N 1
ATOM 1827 C CA . PRO A 1 248 ? 12.608 11.915 19.329 1.00 41.66 248 PRO A CA 1
ATOM 1828 C C . PRO A 1 248 ? 11.965 13.293 19.083 1.00 41.66 248 PRO A C 1
ATOM 1830 O O . PRO A 1 248 ? 11.336 13.822 19.997 1.00 41.66 248 PRO A O 1
ATOM 1833 N N . SER A 1 249 ? 12.144 13.940 17.920 1.00 46.03 249 SER A N 1
ATOM 1834 C CA . SER A 1 249 ? 11.800 15.371 17.807 1.00 46.03 249 SER A CA 1
ATOM 1835 C C . SER A 1 249 ? 11.327 15.898 16.451 1.00 46.03 249 SER A C 1
ATOM 1837 O O . SER A 1 249 ? 11.333 17.115 16.280 1.00 46.03 249 SER A O 1
ATOM 1839 N N . ASN A 1 250 ? 10.899 15.063 15.499 1.00 52.22 250 ASN A N 1
ATOM 1840 C CA . ASN A 1 250 ? 10.243 15.581 14.290 1.00 52.22 250 ASN A CA 1
ATOM 1841 C C . ASN A 1 250 ? 8.763 15.196 14.246 1.00 52.22 250 ASN A C 1
ATOM 1843 O O . ASN A 1 250 ? 8.445 14.017 14.403 1.00 52.22 250 ASN A O 1
ATOM 1847 N N . PRO A 1 251 ? 7.848 16.161 14.039 1.00 56.44 251 PRO A N 1
ATOM 1848 C CA . PRO A 1 251 ? 6.436 15.846 13.922 1.00 56.44 251 PRO A CA 1
ATOM 1849 C C . PRO A 1 251 ? 6.219 14.985 12.678 1.00 56.44 251 PRO A C 1
ATOM 1851 O O . PRO A 1 251 ? 6.681 15.327 11.587 1.00 56.44 251 PRO A O 1
ATOM 1854 N N . THR A 1 252 ? 5.503 13.871 12.839 1.00 57.66 252 THR A N 1
ATOM 1855 C CA . THR A 1 252 ? 4.965 13.138 11.693 1.00 57.66 252 THR A CA 1
ATOM 1856 C C . THR A 1 252 ? 4.052 14.083 10.928 1.00 57.66 252 THR A C 1
ATOM 1858 O O . THR A 1 252 ? 3.073 14.572 11.498 1.00 57.66 252 THR A O 1
ATOM 1861 N N . VAL A 1 253 ? 4.371 14.359 9.667 1.00 65.12 253 VAL A N 1
ATOM 1862 C CA . VAL A 1 253 ? 3.580 15.285 8.840 1.00 65.12 253 VAL A CA 1
ATOM 1863 C C . VAL A 1 253 ? 2.303 14.595 8.349 1.00 65.12 253 VAL A C 1
ATOM 1865 O O . VAL A 1 253 ? 1.271 15.237 8.189 1.00 65.12 253 VAL A O 1
ATOM 1868 N N . PHE A 1 254 ? 2.355 13.265 8.224 1.00 71.69 254 PHE A N 1
ATOM 1869 C CA . PHE A 1 254 ? 1.232 12.396 7.894 1.00 71.69 254 PHE A CA 1
ATOM 1870 C C . PHE A 1 254 ? 1.381 11.054 8.621 1.00 71.69 254 PHE A C 1
ATOM 1872 O O . PHE A 1 254 ? 2.487 10.515 8.714 1.00 71.69 254 PHE A O 1
ATOM 1879 N N . ASN A 1 255 ? 0.284 10.528 9.171 1.00 77.62 255 ASN A N 1
ATOM 1880 C CA . ASN A 1 255 ? 0.305 9.359 10.051 1.00 77.62 255 ASN A CA 1
ATOM 1881 C C . ASN A 1 255 ? -0.445 8.181 9.423 1.00 77.62 255 ASN A C 1
ATOM 1883 O O . ASN A 1 255 ? -1.582 8.332 8.970 1.00 77.62 255 ASN A O 1
ATOM 1887 N N . TRP A 1 256 ? 0.150 6.988 9.470 1.00 78.88 256 TRP A N 1
ATOM 1888 C CA . TRP A 1 256 ? -0.469 5.781 8.925 1.00 78.88 256 TRP A CA 1
ATOM 1889 C C . TRP A 1 256 ? -1.842 5.493 9.536 1.00 78.88 256 TRP A C 1
ATOM 1891 O O . TRP A 1 256 ? -2.763 5.156 8.807 1.00 78.88 256 TRP A O 1
ATOM 1901 N N . SER A 1 257 ? -2.053 5.737 10.832 1.00 69.50 257 SER A N 1
ATOM 1902 C CA . SER A 1 257 ? -3.369 5.555 11.470 1.00 69.50 257 SER A CA 1
ATOM 1903 C C . SER A 1 257 ? -4.482 6.427 10.874 1.00 69.50 257 SER A C 1
ATOM 1905 O O . SER A 1 257 ? -5.651 6.076 10.986 1.00 69.50 257 SER A O 1
ATOM 1907 N N . THR A 1 258 ? -4.140 7.541 10.219 1.00 65.69 258 THR A N 1
ATOM 1908 C CA . THR A 1 258 ? -5.110 8.391 9.508 1.00 65.69 258 THR A CA 1
ATOM 1909 C C . THR A 1 258 ? -5.357 7.940 8.069 1.00 65.69 258 THR A C 1
ATOM 1911 O O . THR A 1 258 ? -6.411 8.235 7.517 1.00 65.69 258 THR A O 1
ATOM 1914 N N . ALA A 1 259 ? -4.415 7.197 7.484 1.00 63.94 259 ALA A N 1
ATOM 1915 C CA . ALA A 1 259 ? -4.472 6.694 6.113 1.00 63.94 259 ALA A CA 1
ATOM 1916 C C . ALA A 1 259 ? -5.041 5.265 6.019 1.00 63.94 259 ALA A C 1
ATOM 1918 O O . ALA A 1 259 ? -5.742 4.932 5.069 1.00 63.94 259 ALA A O 1
ATOM 1919 N N . ALA A 1 260 ? -4.749 4.435 7.025 1.00 55.00 260 ALA A N 1
ATOM 1920 C CA . ALA A 1 260 ? -5.083 3.014 7.122 1.00 55.00 260 ALA A CA 1
ATOM 1921 C C . ALA A 1 260 ? -6.519 2.743 7.567 1.00 55.00 260 ALA A C 1
ATOM 1923 O O . ALA A 1 260 ? -6.954 1.594 7.577 1.00 55.00 260 ALA A O 1
ATOM 1924 N N . VAL A 1 261 ? -7.247 3.777 7.994 1.00 48.88 261 VAL A N 1
ATOM 1925 C CA . VAL A 1 261 ? -8.687 3.670 8.192 1.00 48.88 261 VAL A CA 1
ATOM 1926 C C . VAL A 1 261 ? -9.305 3.927 6.824 1.00 48.88 261 VAL A C 1
ATOM 1928 O O . VAL A 1 261 ? -9.420 5.094 6.439 1.00 48.88 261 VAL A O 1
ATOM 1931 N N . PRO A 1 262 ? -9.703 2.890 6.059 1.00 39.00 262 PRO A N 1
ATOM 1932 C CA . PRO A 1 262 ? -10.569 3.141 4.925 1.00 39.00 262 P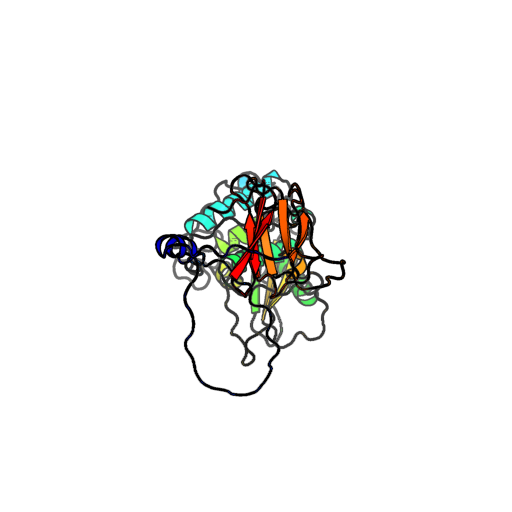RO A CA 1
ATOM 1933 C C . PRO A 1 262 ? -11.769 3.934 5.453 1.00 39.00 262 PRO A C 1
ATOM 1935 O O . PRO A 1 262 ? -12.293 3.579 6.519 1.00 39.00 262 PRO A O 1
ATOM 1938 N N . PRO A 1 263 ? -12.230 4.996 4.765 1.00 39.69 263 PRO A N 1
ATOM 1939 C CA . PRO A 1 263 ? -13.537 5.544 5.077 1.00 39.69 263 PRO A CA 1
ATOM 1940 C C . PRO A 1 263 ? -14.493 4.362 5.063 1.00 39.69 263 PRO A C 1
ATOM 1942 O O . PRO A 1 263 ? -14.526 3.584 4.103 1.00 39.69 263 PRO A O 1
ATOM 1945 N N . VAL A 1 264 ? -15.135 4.141 6.206 1.00 38.19 264 VAL A N 1
ATOM 1946 C CA . VAL A 1 264 ? -15.844 2.898 6.454 1.00 38.19 264 VAL A CA 1
ATOM 1947 C C . VAL A 1 264 ? -16.894 2.770 5.321 1.00 38.19 264 VAL A C 1
ATOM 1949 O O . VAL A 1 264 ? -17.674 3.683 5.049 1.00 38.19 264 VAL A O 1
ATOM 1952 N N . GLY A 1 265 ? -16.754 1.733 4.492 1.00 38.34 265 GLY A N 1
ATOM 1953 C CA . GLY A 1 265 ? -17.355 1.686 3.147 1.00 38.34 265 GLY A CA 1
ATOM 1954 C C . GLY A 1 265 ? -16.510 0.988 2.075 1.00 38.34 265 GLY A C 1
ATOM 1955 O O . GLY A 1 265 ? -17.074 0.407 1.153 1.00 38.34 265 GLY A O 1
ATOM 1956 N N . ALA A 1 266 ? -15.178 0.973 2.199 1.00 40.16 266 ALA A N 1
ATOM 1957 C CA . ALA A 1 266 ? -14.301 0.397 1.165 1.00 40.16 266 ALA A CA 1
ATOM 1958 C C . ALA A 1 266 ? -14.274 -1.150 1.115 1.00 40.16 266 ALA A C 1
ATOM 1960 O O . ALA A 1 266 ? -13.860 -1.718 0.111 1.00 40.16 266 ALA A O 1
ATOM 1961 N N . LEU A 1 267 ? -14.749 -1.842 2.160 1.00 43.47 267 LEU A N 1
ATOM 1962 C CA . LEU A 1 267 ? -14.808 -3.316 2.218 1.00 43.47 267 LEU A CA 1
ATOM 1963 C C . LEU A 1 267 ? -16.188 -3.882 1.822 1.00 43.47 267 LEU A C 1
ATOM 1965 O O . LEU A 1 267 ? -16.498 -5.029 2.130 1.00 43.47 267 LEU A O 1
ATOM 1969 N N . GLY A 1 268 ? -17.074 -3.066 1.236 1.00 41.22 268 GLY A N 1
ATOM 1970 C CA . GLY A 1 268 ? -18.486 -3.430 1.035 1.00 41.22 268 GLY A CA 1
ATOM 1971 C C . GLY A 1 268 ? -19.308 -3.484 2.333 1.00 41.22 268 GLY A C 1
ATOM 1972 O O . GLY A 1 268 ? -20.519 -3.679 2.283 1.00 41.22 268 GLY A O 1
ATOM 1973 N N . ILE A 1 269 ? -18.674 -3.255 3.488 1.00 50.59 269 ILE A N 1
ATOM 1974 C CA . ILE A 1 269 ? -19.334 -2.933 4.755 1.00 50.59 269 ILE A CA 1
ATOM 1975 C C . ILE A 1 269 ? -19.491 -1.410 4.806 1.00 50.59 269 ILE A C 1
ATOM 1977 O O . ILE A 1 269 ? -18.503 -0.679 4.890 1.00 50.59 269 ILE A O 1
ATOM 1981 N N . GLY A 1 270 ? -20.712 -0.897 4.670 1.00 54.81 270 GLY A N 1
ATOM 1982 C CA . GLY A 1 270 ? -20.934 0.544 4.783 1.00 54.81 270 GLY A CA 1
ATOM 1983 C C . GLY A 1 270 ? -20.679 1.034 6.209 1.00 54.81 270 GLY A C 1
ATOM 1984 O O . GLY A 1 270 ? -20.989 0.344 7.183 1.00 54.81 270 GLY A O 1
ATOM 1985 N N . TYR A 1 271 ? -20.119 2.237 6.356 1.00 71.88 271 TYR A N 1
ATOM 1986 C CA . TYR A 1 271 ? -20.210 2.933 7.636 1.00 71.88 271 TYR A CA 1
ATOM 1987 C C . TYR A 1 271 ? -21.593 3.488 7.789 1.00 71.88 271 TYR A C 1
ATOM 1989 O O . TYR A 1 271 ? -22.053 4.260 6.946 1.00 71.88 271 TYR A O 1
ATOM 1997 N N . TYR A 1 272 ? -22.202 3.191 8.918 1.00 73.00 272 TYR A N 1
ATOM 1998 C CA . TYR A 1 272 ? -23.509 3.737 9.199 1.00 73.00 272 TYR A CA 1
ATOM 1999 C C . TYR A 1 272 ? -23.540 4.596 10.467 1.00 73.00 272 TYR A C 1
ATOM 2001 O O . TYR A 1 272 ? -24.549 5.239 10.749 1.00 73.00 272 TYR A O 1
ATOM 2009 N N . GLY A 1 273 ? -22.419 4.664 11.193 1.00 77.38 273 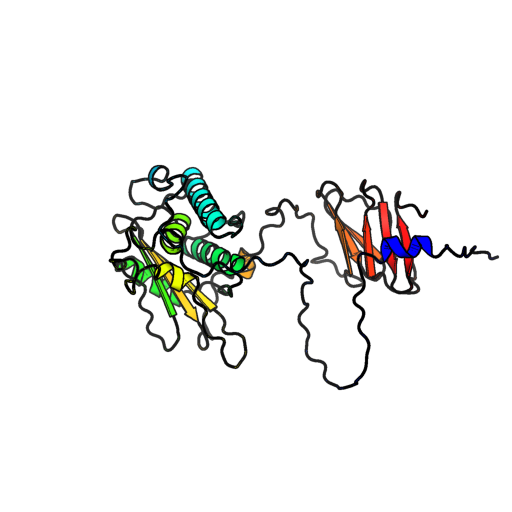GLY A N 1
ATOM 2010 C CA . GLY A 1 273 ? -22.206 5.538 12.345 1.00 77.38 273 GLY A CA 1
ATOM 2011 C C . GLY A 1 273 ? -21.557 4.833 13.537 1.00 77.38 273 GLY A C 1
ATOM 2012 O O . GLY A 1 273 ? -21.300 3.634 13.535 1.00 77.38 273 GLY A O 1
ATOM 2013 N N . SER A 1 274 ? -21.266 5.570 14.597 1.00 79.75 274 SER A N 1
ATOM 2014 C CA . SER A 1 274 ? -20.728 4.992 15.828 1.00 79.75 274 SER A CA 1
ATOM 2015 C C . SER A 1 274 ? -21.310 5.694 17.044 1.00 79.75 274 SER A C 1
ATOM 2017 O O . SER A 1 274 ? -21.994 6.711 16.939 1.00 79.75 274 SER A O 1
ATOM 2019 N N . THR A 1 275 ? -21.014 5.162 18.227 1.00 76.75 275 THR A N 1
ATOM 2020 C CA . THR A 1 275 ? -21.316 5.824 19.501 1.00 76.75 275 THR A CA 1
ATOM 2021 C C . THR A 1 275 ? -20.255 6.856 19.898 1.00 76.75 275 THR A C 1
ATOM 2023 O O . THR A 1 275 ? -20.264 7.342 21.028 1.00 76.75 275 THR A O 1
ATOM 2026 N N . THR A 1 276 ? -19.308 7.189 19.012 1.00 72.06 276 THR A N 1
ATOM 2027 C CA . THR A 1 276 ? -18.297 8.219 19.281 1.00 72.06 276 THR A CA 1
ATOM 2028 C C . THR A 1 276 ? -18.983 9.565 19.516 1.00 72.06 276 THR A C 1
ATOM 2030 O O . THR A 1 276 ? -19.875 9.956 18.770 1.00 72.06 276 THR A O 1
ATOM 2033 N N . GLY A 1 277 ? -18.576 10.285 20.564 1.00 70.19 277 GLY A N 1
ATOM 2034 C CA . GLY A 1 277 ? -19.188 11.565 20.941 1.00 70.19 277 GLY A CA 1
ATOM 2035 C C . GLY A 1 277 ? -20.491 11.441 21.740 1.00 70.19 277 GLY A C 1
ATOM 2036 O O . GLY A 1 277 ? -21.022 12.457 22.182 1.00 70.19 277 GLY A O 1
ATOM 2037 N N . VAL A 1 278 ? -20.976 10.219 21.990 1.00 77.06 278 VAL A N 1
ATOM 2038 C CA . VAL A 1 278 ? -22.089 9.946 22.906 1.00 77.06 278 VAL A CA 1
ATOM 2039 C C . VAL A 1 278 ? -21.529 9.395 24.214 1.00 77.06 278 VAL A C 1
ATOM 2041 O O . VAL A 1 278 ? -20.802 8.402 24.223 1.00 77.06 278 VAL A O 1
ATOM 2044 N N . THR A 1 279 ? -21.880 10.013 25.343 1.00 83.81 279 THR A N 1
ATOM 2045 C CA . THR A 1 279 ? -21.578 9.439 26.659 1.00 83.81 279 THR A CA 1
ATOM 2046 C C . THR A 1 279 ? -22.424 8.186 26.855 1.00 83.81 279 THR A C 1
ATOM 2048 O O . THR A 1 279 ? -23.638 8.266 27.038 1.00 83.81 279 THR A O 1
ATOM 2051 N N . LEU A 1 280 ? -21.783 7.022 26.805 1.00 84.69 280 LEU A N 1
ATOM 2052 C CA . LEU A 1 280 ? -22.441 5.744 27.042 1.00 84.69 280 LEU A CA 1
ATOM 2053 C C . LEU A 1 280 ? -22.629 5.493 28.541 1.00 84.69 280 LEU A C 1
ATOM 2055 O O . LEU A 1 280 ? -21.692 5.644 29.324 1.00 84.69 280 LEU A O 1
ATOM 2059 N N . ASN A 1 281 ? -23.817 5.026 28.934 1.00 87.56 281 ASN A N 1
ATOM 2060 C CA . ASN A 1 281 ? -24.078 4.582 30.309 1.00 87.56 281 ASN A CA 1
ATOM 2061 C C . ASN A 1 281 ? -23.278 3.319 30.666 1.00 87.56 281 ASN A C 1
ATOM 2063 O O . ASN A 1 281 ? -22.922 3.109 31.828 1.00 87.56 281 ASN A O 1
ATOM 2067 N N . ARG A 1 282 ? -23.007 2.472 29.666 1.00 89.25 282 ARG A N 1
ATOM 2068 C CA . ARG A 1 282 ? -22.287 1.199 29.772 1.00 89.25 282 ARG A CA 1
ATOM 2069 C C . ARG A 1 282 ? -21.515 0.889 28.484 1.00 89.25 282 ARG A C 1
ATOM 2071 O O . ARG A 1 282 ? -21.900 1.377 27.424 1.00 89.25 282 ARG A O 1
ATOM 2078 N N . PRO A 1 283 ? -20.440 0.081 28.552 1.00 85.25 283 PRO A N 1
ATOM 2079 C CA . PRO A 1 283 ? -19.642 -0.262 27.375 1.00 85.25 283 PRO A CA 1
ATOM 2080 C C . PRO A 1 283 ? -20.450 -1.054 26.341 1.00 85.25 283 PRO A C 1
ATOM 2082 O O . PRO A 1 283 ? -21.310 -1.853 26.712 1.00 85.25 283 PRO A O 1
ATOM 2085 N N . ILE A 1 284 ? -20.122 -0.868 25.059 1.00 88.69 284 ILE A N 1
ATOM 2086 C CA . ILE A 1 284 ? -20.565 -1.744 23.965 1.00 88.69 284 ILE A CA 1
ATOM 2087 C C . ILE A 1 284 ? -19.900 -3.114 24.127 1.00 88.69 284 ILE A C 1
ATOM 2089 O O . ILE A 1 284 ? -18.693 -3.194 24.344 1.00 88.69 284 ILE A O 1
ATOM 2093 N N . VAL A 1 285 ? -20.692 -4.182 24.046 1.00 88.44 285 VAL A N 1
ATOM 2094 C CA . VAL A 1 285 ? -20.264 -5.578 24.262 1.00 88.44 285 VAL A CA 1
ATOM 2095 C C . VAL A 1 285 ? -20.503 -6.474 23.051 1.00 88.44 285 VAL A C 1
ATOM 2097 O O . VAL A 1 285 ? -20.042 -7.610 23.037 1.00 88.44 285 VAL A O 1
ATOM 2100 N N . GLY A 1 286 ? -21.215 -5.990 22.034 1.00 82.88 286 GLY A N 1
ATOM 2101 C CA . GLY A 1 286 ? -21.478 -6.766 20.831 1.00 82.88 286 GLY A CA 1
ATOM 2102 C C . GLY A 1 286 ? -22.043 -5.931 19.692 1.00 82.88 286 GLY A C 1
ATOM 2103 O O . GLY A 1 286 ? -22.428 -4.772 19.875 1.00 82.88 286 GLY A O 1
ATOM 2104 N N . MET A 1 287 ? -22.101 -6.555 18.519 1.00 91.00 287 MET A N 1
ATOM 2105 C CA . MET A 1 287 ? -22.696 -5.995 17.312 1.00 91.00 287 MET A CA 1
ATOM 2106 C C . MET A 1 287 ? -23.358 -7.089 16.474 1.00 91.00 287 MET A C 1
ATOM 2108 O O . MET A 1 287 ? -22.937 -8.244 16.529 1.00 91.00 287 MET A O 1
ATOM 2112 N N . ALA A 1 288 ? -24.352 -6.716 15.672 1.00 86.06 288 ALA A N 1
ATOM 2113 C CA . ALA A 1 288 ? -24.935 -7.570 14.638 1.00 86.06 288 ALA A CA 1
ATOM 2114 C C . ALA A 1 288 ? -25.303 -6.731 13.409 1.00 86.06 288 ALA A C 1
ATOM 2116 O O . ALA A 1 288 ? -25.775 -5.605 13.558 1.00 86.06 288 ALA A O 1
ATOM 2117 N N . SER A 1 289 ? -25.099 -7.267 12.206 1.00 86.00 289 SER A N 1
ATOM 2118 C CA . SER A 1 289 ? -25.445 -6.602 10.944 1.00 86.00 289 SER A CA 1
ATOM 2119 C C . SER A 1 289 ? -26.871 -6.924 10.488 1.00 86.00 289 SER A C 1
ATOM 2121 O O . SER A 1 289 ? -27.433 -7.967 10.848 1.00 86.00 289 SER A O 1
ATOM 2123 N N . THR A 1 290 ? -27.445 -6.050 9.656 1.00 84.25 290 THR A N 1
ATOM 2124 C CA . THR A 1 290 ? -28.624 -6.390 8.848 1.00 84.25 290 THR A CA 1
ATOM 2125 C C . THR A 1 290 ? -28.252 -7.438 7.790 1.00 84.25 290 THR A C 1
ATOM 2127 O O . THR A 1 290 ? -27.086 -7.514 7.384 1.00 84.25 290 THR A O 1
ATOM 2130 N N . PRO A 1 291 ? -29.202 -8.279 7.334 1.00 82.81 291 PRO A N 1
ATOM 2131 C CA . PRO A 1 291 ? -28.907 -9.341 6.367 1.00 82.81 291 PRO A CA 1
ATOM 2132 C C . PRO A 1 291 ? -28.371 -8.842 5.025 1.00 82.81 291 PRO A C 1
ATOM 2134 O O . PRO A 1 291 ? -27.626 -9.556 4.359 1.00 82.81 291 PRO A O 1
ATOM 2137 N N . ASP A 1 292 ? -28.753 -7.632 4.615 1.00 75.69 292 ASP A N 1
ATOM 2138 C CA . ASP A 1 292 ? -28.293 -7.013 3.372 1.00 75.69 292 ASP A CA 1
ATOM 2139 C C . ASP A 1 292 ? -26.999 -6.198 3.544 1.00 75.69 292 ASP A C 1
ATOM 2141 O O . ASP A 1 292 ? -26.507 -5.617 2.576 1.00 75.69 292 ASP A O 1
ATOM 2145 N N . GLY A 1 293 ? -26.451 -6.169 4.765 1.00 78.12 293 GLY A N 1
ATOM 2146 C CA . GLY A 1 293 ? -25.216 -5.478 5.116 1.00 78.12 293 GLY A CA 1
ATOM 2147 C C . GLY A 1 293 ? -25.327 -3.954 5.139 1.00 78.12 293 GLY A C 1
ATOM 2148 O O . GLY A 1 293 ? -24.296 -3.295 5.283 1.00 78.12 293 GLY A O 1
ATOM 2149 N N . LYS A 1 294 ? -26.536 -3.386 5.001 1.00 80.06 294 LYS A N 1
ATOM 2150 C CA . LYS A 1 294 ? -26.747 -1.932 4.911 1.00 80.06 294 LYS A CA 1
ATOM 2151 C C . LYS A 1 294 ? -26.981 -1.217 6.244 1.00 80.06 294 LYS A C 1
ATOM 2153 O O . LYS A 1 294 ? -27.257 -0.012 6.282 1.00 80.06 294 LYS A O 1
ATOM 2158 N N . GLY A 1 295 ? -26.806 -1.940 7.342 1.00 84.25 295 GLY A N 1
ATOM 2159 C CA . GLY A 1 295 ? -26.949 -1.427 8.689 1.00 84.25 295 GLY A CA 1
ATOM 2160 C C . GLY A 1 295 ? -26.370 -2.377 9.729 1.00 84.25 295 GLY A C 1
ATOM 2161 O O . GLY A 1 295 ? -26.032 -3.531 9.453 1.00 84.25 295 GLY A O 1
ATOM 2162 N N . TYR A 1 296 ? -26.256 -1.887 10.960 1.00 88.31 296 TYR A N 1
ATOM 2163 C CA . TYR A 1 296 ? -25.917 -2.710 12.117 1.00 88.31 296 TYR A CA 1
ATOM 2164 C C . TYR A 1 296 ? -26.478 -2.143 13.415 1.00 88.31 296 TYR A C 1
ATOM 2166 O O . TYR A 1 296 ? -26.731 -0.945 13.562 1.00 88.31 296 TYR A O 1
ATOM 2174 N N . TRP A 1 297 ? -26.609 -3.036 14.387 1.00 94.88 297 TRP A N 1
ATOM 2175 C CA . TRP A 1 297 ? -26.867 -2.715 15.777 1.00 94.88 297 TRP A CA 1
ATOM 2176 C C . TRP A 1 297 ? -25.589 -2.857 16.595 1.00 94.88 297 TRP A C 1
ATOM 2178 O O . TRP A 1 297 ? -24.834 -3.814 16.417 1.00 94.88 297 TRP A O 1
ATOM 2188 N N . LEU A 1 298 ? -25.381 -1.938 17.533 1.00 94.19 298 LEU A N 1
ATOM 2189 C CA . LEU A 1 298 ? -24.458 -2.108 18.652 1.00 94.19 298 LEU A CA 1
ATOM 2190 C C . LEU A 1 298 ? -25.267 -2.333 19.928 1.00 94.19 298 LEU A C 1
ATOM 2192 O O . LEU A 1 298 ? -26.257 -1.634 20.155 1.00 94.19 298 LEU A O 1
ATOM 2196 N N . VAL A 1 299 ? -24.822 -3.261 20.776 1.00 94.50 299 VAL A N 1
ATOM 2197 C CA . VAL A 1 299 ? -25.436 -3.523 22.084 1.00 94.50 299 VAL A CA 1
ATOM 2198 C C . VAL A 1 299 ? -24.481 -3.180 23.222 1.00 94.50 299 VAL A C 1
ATOM 2200 O O . VAL A 1 299 ? -23.319 -3.588 23.221 1.00 94.50 299 VAL A O 1
ATOM 2203 N N . ALA A 1 300 ? -24.968 -2.429 24.207 1.00 91.56 300 ALA A N 1
ATOM 2204 C CA . ALA A 1 300 ? -24.261 -2.125 25.447 1.00 91.56 300 ALA A CA 1
ATOM 2205 C C . ALA A 1 300 ? -24.489 -3.197 26.525 1.00 91.56 300 ALA A C 1
ATOM 2207 O O . ALA A 1 300 ? -25.422 -3.990 26.443 1.00 91.56 300 ALA A O 1
ATOM 2208 N N . SER A 1 301 ? -23.657 -3.232 27.571 1.00 91.00 301 SER A N 1
ATOM 2209 C CA . SER A 1 301 ? -23.778 -4.242 28.637 1.00 91.00 301 SER A CA 1
ATOM 2210 C C . SER A 1 301 ? -25.043 -4.093 29.502 1.00 91.00 301 SER A C 1
ATOM 2212 O O . SER A 1 301 ? -25.420 -5.030 30.199 1.00 91.00 301 SER A O 1
ATOM 2214 N N . ASP A 1 302 ? -25.684 -2.919 29.508 1.00 91.44 302 ASP A N 1
ATOM 2215 C CA . ASP A 1 302 ? -27.042 -2.709 30.054 1.00 91.44 302 ASP A CA 1
ATOM 2216 C C . ASP A 1 302 ? -28.151 -3.130 29.067 1.00 91.44 302 ASP A C 1
ATOM 2218 O O . ASP A 1 302 ? -29.337 -3.104 29.391 1.00 91.44 302 ASP A O 1
ATOM 2222 N N . GLY A 1 303 ? -27.759 -3.536 27.861 1.00 92.75 303 GLY A N 1
ATOM 2223 C CA . GLY A 1 303 ? -28.616 -3.885 26.740 1.00 92.75 303 GLY A CA 1
ATOM 2224 C C . GLY A 1 303 ? -29.277 -2.698 26.055 1.00 92.75 303 GLY A C 1
ATOM 2225 O O . GLY A 1 303 ? -30.279 -2.889 25.369 1.00 92.75 303 GLY A O 1
ATOM 2226 N N . GLY A 1 304 ? -28.718 -1.491 26.211 1.00 95.38 304 GLY A N 1
ATOM 2227 C CA . GLY A 1 304 ? -28.960 -0.384 25.291 1.00 95.38 304 GLY A CA 1
ATOM 2228 C C . GLY A 1 304 ? -28.604 -0.776 23.854 1.00 95.38 304 GLY A C 1
ATOM 2229 O O . GLY A 1 304 ? -27.555 -1.375 23.627 1.00 95.38 304 GLY A O 1
ATOM 2230 N N . ILE A 1 305 ? -29.469 -0.440 22.893 1.00 96.12 305 ILE A N 1
ATOM 2231 C CA . ILE A 1 305 ? -29.272 -0.730 21.467 1.00 96.12 305 ILE A CA 1
ATOM 2232 C C . ILE A 1 305 ? -29.095 0.578 20.703 1.00 96.12 305 ILE A C 1
ATOM 2234 O O . ILE A 1 305 ? -29.919 1.486 20.815 1.00 96.12 305 ILE A O 1
ATOM 2238 N N . PHE A 1 306 ? -28.043 0.642 19.895 1.00 93.38 306 PHE A N 1
ATOM 2239 C CA . PHE A 1 306 ? -27.765 1.737 18.972 1.00 93.38 306 PHE A CA 1
ATOM 2240 C C . PHE A 1 306 ? -27.887 1.195 17.556 1.00 93.38 306 PHE A C 1
ATOM 2242 O O . PHE A 1 306 ? -27.214 0.225 17.219 1.00 93.38 306 PHE A O 1
ATOM 2249 N N . SER A 1 307 ? -28.767 1.789 16.754 1.00 91.25 307 SER A N 1
ATOM 2250 C CA . SER A 1 307 ? -29.045 1.324 15.392 1.00 91.25 307 SER A CA 1
ATOM 2251 C C . SER A 1 307 ? -28.439 2.298 14.394 1.00 91.25 307 SER A C 1
ATOM 2253 O O . SER A 1 307 ? -28.613 3.509 14.534 1.00 91.25 307 SER A O 1
ATOM 2255 N N . PHE A 1 308 ? -27.731 1.769 13.408 1.00 86.94 308 PHE A N 1
ATOM 2256 C CA . PHE A 1 308 ? -27.039 2.543 12.392 1.00 86.94 308 PHE A CA 1
ATOM 2257 C C . PHE A 1 308 ? -27.423 2.033 11.003 1.00 86.94 308 PHE A C 1
ATOM 2259 O O . PHE A 1 308 ? -27.497 0.825 10.778 1.00 86.94 308 PHE A O 1
ATOM 2266 N N . GLY A 1 309 ? -27.634 2.958 10.067 1.00 86.94 309 GLY A N 1
ATOM 2267 C CA . GLY A 1 309 ? -27.891 2.635 8.661 1.00 86.94 309 GLY A CA 1
ATOM 2268 C C . GLY A 1 309 ? -29.360 2.346 8.454 1.00 86.94 309 GLY A C 1
ATOM 2269 O O . GLY A 1 309 ? -30.198 3.125 8.906 1.00 86.94 309 GLY A O 1
ATOM 2270 N N . ASP A 1 310 ? -29.672 1.228 7.806 1.00 85.44 310 ASP A N 1
ATOM 2271 C CA . ASP A 1 310 ? -31.050 0.750 7.666 1.00 85.44 310 ASP A CA 1
ATOM 2272 C C . ASP A 1 310 ? -31.491 -0.229 8.770 1.00 85.44 310 ASP A C 1
ATOM 2274 O O . ASP A 1 310 ? -32.619 -0.727 8.748 1.00 85.44 310 ASP A O 1
ATOM 2278 N N . ALA A 1 311 ? -30.641 -0.462 9.776 1.00 91.69 311 ALA A N 1
ATOM 2279 C CA . ALA A 1 311 ? -30.970 -1.290 10.927 1.00 91.69 311 ALA A CA 1
ATOM 2280 C C . ALA A 1 311 ? -32.168 -0.708 11.696 1.00 91.69 311 ALA A C 1
ATOM 2282 O O . ALA A 1 311 ? -32.070 0.328 12.358 1.00 91.69 311 ALA A O 1
ATOM 2283 N N . ALA A 1 312 ? -33.314 -1.387 11.631 1.00 93.69 312 ALA A N 1
ATOM 2284 C CA . ALA A 1 312 ? -34.512 -0.977 12.353 1.00 93.69 312 ALA A CA 1
ATOM 2285 C C . ALA A 1 312 ? -34.414 -1.328 13.846 1.00 93.69 312 ALA A C 1
ATOM 2287 O O . ALA A 1 312 ? -33.950 -2.398 14.235 1.00 93.69 312 ALA A O 1
ATOM 2288 N N . TYR A 1 313 ? -34.864 -0.425 14.712 1.00 95.38 313 TYR A N 1
ATOM 2289 C CA . TYR A 1 313 ? -34.871 -0.648 16.157 1.00 95.38 313 TYR A CA 1
ATOM 2290 C C . TYR A 1 313 ? -36.103 -1.462 16.583 1.00 95.38 313 TYR A C 1
ATOM 2292 O O . TYR A 1 313 ? -37.233 -1.015 16.382 1.00 95.38 313 TYR A O 1
ATOM 2300 N N . TYR A 1 314 ? -35.895 -2.616 17.228 1.00 95.00 314 TYR A N 1
ATOM 2301 C CA . TYR A 1 314 ? -36.980 -3.514 17.662 1.00 95.00 314 TYR A CA 1
ATOM 2302 C C . TYR A 1 314 ? -37.219 -3.531 19.181 1.00 95.00 314 TYR A C 1
ATOM 2304 O O . TYR A 1 314 ? -38.184 -4.135 19.651 1.00 95.00 314 TYR A O 1
ATOM 2312 N N . GLY A 1 315 ? -36.364 -2.865 19.961 1.00 94.62 315 GLY A N 1
ATOM 2313 C CA . GLY A 1 315 ? -36.458 -2.785 21.420 1.00 94.62 315 GLY A CA 1
ATOM 2314 C C . GLY A 1 315 ? -35.106 -2.882 22.130 1.00 94.62 315 GLY A C 1
ATOM 2315 O O . GLY A 1 315 ? -34.060 -3.046 21.515 1.00 94.62 315 GLY A O 1
ATOM 2316 N N . SER A 1 316 ? -35.106 -2.734 23.449 1.00 94.88 316 SER A N 1
ATOM 2317 C CA . SER A 1 316 ? -33.885 -2.663 24.257 1.00 94.88 316 SER A CA 1
ATOM 2318 C C . SER A 1 316 ? -34.195 -3.077 25.687 1.00 94.88 316 SER A C 1
ATOM 2320 O O . SER A 1 316 ? -35.304 -2.841 26.174 1.00 94.88 316 SER A O 1
ATOM 2322 N N . THR A 1 317 ? -33.211 -3.646 26.384 1.00 92.25 317 THR A N 1
ATOM 2323 C CA . THR A 1 317 ? -33.304 -3.852 27.836 1.00 92.25 317 THR A CA 1
ATOM 2324 C C . THR A 1 317 ? -32.703 -2.694 28.630 1.00 92.25 317 THR A C 1
ATOM 2326 O O . THR A 1 317 ? -32.736 -2.735 29.852 1.00 92.25 317 THR A O 1
ATOM 2329 N N . GLY A 1 318 ? -32.194 -1.641 27.981 1.00 86.62 318 GLY A N 1
ATOM 2330 C CA . GLY A 1 318 ? -31.511 -0.524 28.649 1.00 86.62 318 GLY A CA 1
ATOM 2331 C C . GLY A 1 318 ? -32.376 0.279 29.633 1.00 86.62 318 GLY A C 1
ATOM 2332 O O . GLY A 1 318 ? -31.843 0.991 30.476 1.00 86.62 318 GLY A O 1
ATOM 2333 N N . ALA A 1 319 ? -33.707 0.153 29.559 1.00 86.81 319 ALA A N 1
ATOM 2334 C CA . ALA A 1 319 ? -34.645 0.730 30.530 1.00 86.81 319 ALA A CA 1
ATOM 2335 C C . ALA A 1 319 ? -35.052 -0.252 31.649 1.00 86.81 319 ALA A C 1
ATOM 2337 O O . ALA A 1 319 ? -35.906 0.065 32.477 1.00 86.81 319 ALA A O 1
ATOM 2338 N N . MET A 1 320 ? -34.482 -1.458 31.662 1.00 88.69 320 MET A N 1
ATOM 2339 C CA . MET A 1 320 ? -34.806 -2.532 32.596 1.00 88.69 320 MET A CA 1
ATOM 2340 C C . MET A 1 320 ? -33.647 -2.765 33.565 1.00 88.69 320 MET A C 1
ATOM 2342 O O . MET A 1 320 ? -32.474 -2.684 33.202 1.00 88.69 320 MET A O 1
ATOM 2346 N N . THR A 1 321 ? -33.967 -3.135 34.803 1.00 89.19 321 THR A N 1
ATOM 2347 C CA . THR A 1 321 ? -32.959 -3.657 35.730 1.00 89.19 321 THR A CA 1
ATOM 2348 C C . THR A 1 321 ? -32.654 -5.103 35.358 1.00 89.19 321 THR A C 1
ATOM 2350 O O . THR A 1 321 ? -33.447 -6.002 35.634 1.00 89.19 321 THR A O 1
ATOM 2353 N N . LEU A 1 322 ? -31.504 -5.330 34.728 1.00 90.81 322 LEU A N 1
ATOM 2354 C CA . LEU A 1 322 ? -31.016 -6.670 34.420 1.00 90.81 322 LEU A CA 1
ATOM 2355 C C . LEU A 1 322 ? -30.416 -7.347 35.662 1.00 90.81 322 LEU A C 1
ATOM 2357 O O . LEU A 1 322 ? -29.686 -6.718 36.428 1.00 90.81 322 LEU A O 1
ATOM 2361 N N . ASN A 1 323 ? -30.659 -8.652 35.824 1.00 90.50 323 ASN A N 1
ATOM 2362 C CA . ASN A 1 323 ? -30.009 -9.459 36.868 1.00 90.50 323 ASN A CA 1
ATOM 2363 C C . ASN A 1 323 ? -28.501 -9.610 36.617 1.00 90.50 323 ASN A C 1
ATOM 2365 O O . ASN A 1 323 ? -27.705 -9.642 37.558 1.00 90.50 323 ASN A O 1
ATOM 2369 N N . ARG A 1 324 ? -28.110 -9.696 35.342 1.00 93.25 324 ARG A N 1
ATOM 2370 C CA . ARG A 1 324 ? -26.729 -9.771 34.864 1.00 93.25 324 ARG A CA 1
ATOM 2371 C C . ARG A 1 324 ? -26.574 -9.016 33.541 1.00 93.25 324 ARG A C 1
ATOM 2373 O O . ARG A 1 324 ? -27.546 -8.902 32.801 1.00 93.25 324 ARG A O 1
ATOM 2380 N N . PRO A 1 325 ? -25.370 -8.499 33.235 1.00 91.38 325 PRO A N 1
ATOM 2381 C CA . PRO A 1 325 ? -25.142 -7.731 32.016 1.00 91.38 325 PRO A CA 1
ATOM 2382 C C . PRO A 1 325 ? -25.344 -8.577 30.759 1.00 91.38 325 PRO A C 1
ATOM 2384 O O . PRO A 1 325 ? -25.050 -9.780 30.765 1.00 91.38 325 PRO A O 1
ATOM 2387 N N . ILE A 1 326 ? -25.772 -7.908 29.686 1.00 94.25 326 ILE A N 1
ATOM 2388 C CA . ILE A 1 326 ? -25.722 -8.440 28.323 1.00 94.25 326 ILE A CA 1
ATOM 2389 C C . ILE A 1 326 ? -24.259 -8.685 27.942 1.00 94.25 326 ILE A C 1
ATOM 2391 O O . ILE A 1 326 ? -23.379 -7.900 28.300 1.00 94.25 326 ILE A O 1
ATOM 2395 N N . VAL A 1 327 ? -24.005 -9.787 27.239 1.00 92.94 327 VAL A N 1
ATOM 2396 C CA . VAL A 1 327 ? -22.675 -10.193 26.752 1.00 92.94 327 VAL A CA 1
ATOM 2397 C C . VAL A 1 327 ? -22.646 -10.489 25.255 1.00 92.94 327 VAL A C 1
ATOM 2399 O O . VAL A 1 327 ? -21.583 -10.770 24.715 1.00 92.94 327 VAL A O 1
ATOM 2402 N N . GLY A 1 328 ? -23.790 -10.424 24.573 1.00 84.38 328 GLY A N 1
ATOM 2403 C CA . GLY A 1 328 ? -23.854 -10.623 23.131 1.00 84.38 328 GLY A CA 1
ATOM 2404 C C . GLY A 1 328 ? -25.238 -10.367 22.549 1.00 84.38 328 GLY A C 1
ATOM 2405 O O . GLY A 1 328 ? -26.228 -10.243 23.277 1.00 84.38 328 GLY A O 1
ATOM 2406 N N . MET A 1 329 ? -25.290 -10.313 21.220 1.00 95.44 329 MET A N 1
ATOM 2407 C CA . MET A 1 329 ? -26.522 -10.242 20.442 1.00 95.44 329 MET A CA 1
ATOM 2408 C C . MET A 1 329 ? -26.415 -11.057 19.151 1.00 95.44 329 MET A C 1
ATOM 2410 O O . MET A 1 329 ? -25.311 -11.306 18.673 1.00 95.44 329 MET A O 1
ATOM 2414 N N . ALA A 1 330 ? -27.556 -11.416 18.569 1.00 91.25 330 ALA A N 1
ATOM 2415 C CA . ALA A 1 330 ? -27.656 -11.997 17.232 1.00 91.25 330 ALA A CA 1
ATOM 2416 C C . ALA A 1 330 ? -28.937 -11.507 16.538 1.00 91.25 330 ALA A C 1
ATOM 2418 O O . ALA A 1 330 ? -29.987 -11.464 17.178 1.00 91.25 330 ALA A O 1
ATOM 2419 N N . SER A 1 331 ? -28.864 -11.148 15.253 1.00 91.69 331 SER A N 1
ATOM 2420 C CA . SER A 1 331 ? -30.029 -10.781 14.435 1.00 91.69 331 SER A CA 1
ATOM 2421 C C . SER A 1 331 ? -30.744 -12.011 13.871 1.00 91.69 331 SER A C 1
ATOM 2423 O O . SER A 1 331 ? -30.146 -13.075 13.690 1.00 91.69 331 SER A O 1
ATOM 2425 N N . THR A 1 332 ? -32.044 -11.881 13.600 1.00 88.12 332 THR A N 1
ATOM 2426 C CA . THR A 1 332 ? -32.788 -12.890 12.840 1.00 88.12 332 THR A CA 1
ATOM 2427 C C . THR A 1 332 ? -32.302 -12.914 11.386 1.00 88.12 332 THR A C 1
ATOM 2429 O O . THR A 1 332 ? -31.863 -11.882 10.871 1.00 88.12 332 THR A O 1
ATOM 2432 N N . PRO A 1 333 ? -32.369 -14.066 10.687 1.00 85.56 333 PRO A N 1
ATOM 2433 C CA . PRO A 1 333 ? -31.869 -14.176 9.313 1.00 85.56 333 PRO A CA 1
ATOM 2434 C C . PRO A 1 333 ? -32.520 -13.209 8.318 1.00 85.56 333 PRO A C 1
ATOM 2436 O O . PRO A 1 333 ? -31.920 -12.883 7.299 1.00 85.56 333 PRO A O 1
ATOM 2439 N N . ASP A 1 334 ? -33.746 -12.764 8.596 1.00 83.19 334 ASP A N 1
ATOM 2440 C CA . ASP A 1 334 ? -34.475 -11.796 7.780 1.00 83.19 334 ASP A CA 1
ATOM 2441 C C . ASP A 1 334 ? -34.347 -10.347 8.290 1.00 83.19 334 ASP A C 1
ATOM 2443 O O . ASP A 1 334 ? -34.905 -9.432 7.683 1.00 83.19 334 ASP A O 1
ATOM 2447 N N . GLY A 1 335 ? -33.598 -10.131 9.379 1.00 89.12 335 GLY A N 1
ATOM 2448 C CA . GLY A 1 335 ? -33.312 -8.817 9.945 1.00 89.12 335 GLY A CA 1
ATOM 2449 C C . GLY A 1 335 ? -34.502 -8.159 10.636 1.00 89.12 335 GLY A C 1
ATOM 2450 O O . GLY A 1 335 ? -34.433 -6.960 10.918 1.00 89.12 335 GLY A O 1
ATOM 2451 N N . LYS A 1 336 ? -35.589 -8.899 10.894 1.00 92.50 336 LYS A N 1
ATOM 2452 C CA . LYS A 1 336 ? -36.813 -8.382 11.528 1.00 92.50 336 LYS A CA 1
ATOM 2453 C C . LYS A 1 336 ? -36.851 -8.507 13.053 1.00 92.50 336 LYS A C 1
ATOM 2455 O O . LYS A 1 336 ? -37.854 -8.158 13.681 1.00 92.50 336 LYS A O 1
ATOM 2460 N N . GLY A 1 337 ? -35.747 -8.936 13.657 1.00 93.62 337 GLY A N 1
ATOM 2461 C CA . GLY A 1 337 ? -35.612 -9.105 15.094 1.00 93.62 337 GLY A CA 1
ATOM 2462 C C . GLY A 1 337 ? -34.180 -9.395 15.532 1.00 93.62 337 GLY A C 1
ATOM 2463 O O . GLY A 1 337 ? -33.266 -9.540 14.719 1.00 93.62 337 GLY A O 1
ATOM 2464 N N . TYR A 1 338 ? -33.982 -9.485 16.846 1.00 95.50 338 TYR A N 1
ATOM 2465 C CA . TYR A 1 338 ? -32.725 -9.935 17.444 1.00 95.50 338 TYR A CA 1
ATOM 2466 C C . TYR A 1 338 ? -32.922 -10.546 18.832 1.00 95.50 338 TYR A C 1
ATOM 2468 O O . TYR A 1 338 ? -33.851 -10.201 19.569 1.00 95.50 338 TYR A O 1
ATOM 2476 N N . TRP A 1 339 ? -31.988 -11.422 19.198 1.00 97.12 339 TRP A N 1
ATOM 2477 C CA . TRP A 1 339 ? -31.818 -11.935 20.552 1.00 97.12 339 TRP A CA 1
ATOM 2478 C C . TRP A 1 339 ? -30.665 -11.221 21.252 1.00 97.12 339 TRP A C 1
ATOM 2480 O O . TRP A 1 339 ? -29.603 -11.031 20.658 1.00 97.12 339 TRP A O 1
ATOM 2490 N N . LEU A 1 340 ? -30.846 -10.880 22.528 1.00 96.19 340 LEU A N 1
ATOM 2491 C CA . LEU A 1 340 ? -29.776 -10.462 23.437 1.00 96.19 340 LEU A CA 1
ATOM 2492 C C . LEU A 1 340 ? -29.545 -11.560 24.471 1.00 96.19 340 LEU A C 1
ATOM 2494 O O . LEU A 1 340 ? -30.512 -12.093 25.014 1.00 96.19 340 LEU A O 1
ATOM 2498 N N . VAL A 1 341 ? -28.284 -11.866 24.777 1.00 94.12 341 VAL A N 1
ATOM 2499 C CA . VAL A 1 341 ? -27.923 -12.859 25.799 1.00 94.12 341 VAL A CA 1
ATOM 2500 C C . VAL A 1 341 ? -27.222 -12.195 26.979 1.00 94.12 341 VAL A C 1
ATOM 2502 O O . VAL A 1 341 ? -26.265 -11.440 26.810 1.00 94.12 341 VAL A O 1
ATOM 2505 N N . ALA A 1 342 ? -27.703 -12.474 28.186 1.00 90.88 342 ALA A N 1
ATOM 2506 C CA . ALA A 1 342 ? -27.097 -12.061 29.442 1.00 90.88 342 ALA A CA 1
ATOM 2507 C C . ALA A 1 342 ? -26.128 -13.124 29.978 1.00 90.88 342 ALA A C 1
ATOM 2509 O O . ALA A 1 342 ? -26.244 -14.313 29.686 1.00 90.88 342 ALA A O 1
ATOM 2510 N N . SER A 1 343 ? -25.169 -12.702 30.802 1.00 87.31 343 SER A N 1
ATOM 2511 C CA . SER A 1 343 ? -24.163 -13.606 31.394 1.00 87.31 343 SER A CA 1
ATOM 2512 C C . SER A 1 343 ? -24.718 -14.633 32.395 1.00 87.31 343 SER A C 1
ATOM 2514 O O . SER A 1 343 ? -24.006 -15.570 32.745 1.00 87.31 343 SER A O 1
ATOM 2516 N N . ASP A 1 344 ? -25.969 -14.503 32.847 1.00 85.06 344 ASP A N 1
ATOM 2517 C CA . ASP A 1 344 ? -26.693 -15.558 33.583 1.00 85.06 344 ASP A CA 1
ATOM 2518 C C . ASP A 1 344 ? -27.394 -16.576 32.665 1.00 85.06 344 ASP A C 1
ATOM 2520 O O . ASP A 1 344 ? -28.051 -17.491 33.160 1.00 85.06 344 ASP A O 1
ATOM 2524 N N . GLY A 1 345 ? -27.263 -16.436 31.345 1.00 86.69 345 GLY A N 1
ATOM 2525 C CA . GLY A 1 345 ? -27.961 -17.256 30.359 1.00 86.69 345 GLY A CA 1
ATOM 2526 C C . GLY A 1 345 ? -29.378 -16.774 30.040 1.00 86.69 345 GLY A C 1
ATOM 2527 O O . GLY A 1 345 ? -30.073 -17.438 29.273 1.00 86.69 345 GLY A O 1
ATOM 2528 N N . GLY A 1 346 ? -29.825 -15.639 30.591 1.00 91.00 346 GLY A N 1
ATOM 2529 C CA . GLY A 1 346 ? -31.084 -15.016 30.191 1.00 91.00 346 GLY A CA 1
ATOM 2530 C C . GLY A 1 346 ? -31.052 -14.585 28.723 1.00 91.00 346 GLY A C 1
ATOM 2531 O O . GLY A 1 346 ? -30.072 -13.992 28.274 1.00 91.00 346 GLY A O 1
ATOM 2532 N N . ILE A 1 347 ? -32.122 -14.865 27.976 1.00 92.75 347 ILE A N 1
ATOM 2533 C CA . ILE A 1 347 ? -32.272 -14.446 26.578 1.00 92.75 347 ILE A CA 1
ATOM 2534 C C . ILE A 1 347 ? -33.463 -13.497 26.473 1.00 92.75 347 ILE A C 1
ATOM 2536 O O . ILE A 1 347 ? -34.548 -13.793 26.973 1.00 92.75 347 ILE A O 1
ATOM 2540 N N . PHE A 1 348 ? -33.261 -12.370 25.797 1.00 94.12 348 PHE A N 1
ATOM 2541 C CA . PHE A 1 348 ? -34.294 -11.384 25.495 1.00 94.12 348 PHE A CA 1
ATOM 2542 C C . PHE A 1 348 ? -34.522 -11.347 23.991 1.00 94.12 348 PHE A C 1
ATOM 2544 O O . PHE A 1 348 ? -33.565 -11.242 23.230 1.00 94.12 348 PHE A O 1
ATOM 2551 N N . SER A 1 349 ? -35.777 -11.425 23.569 1.00 94.75 349 SER A N 1
ATOM 2552 C CA . SER A 1 349 ? -36.183 -11.395 22.166 1.00 94.75 349 SER A CA 1
ATOM 2553 C C . SER A 1 349 ? -36.855 -10.076 21.809 1.00 94.75 349 SER A C 1
ATOM 2555 O O . SER A 1 349 ? -37.757 -9.632 22.525 1.00 94.75 349 SER A O 1
ATOM 2557 N N . PHE A 1 350 ? -36.486 -9.501 20.670 1.00 95.31 350 PHE A N 1
ATOM 2558 C CA . PHE A 1 350 ? -37.112 -8.307 20.112 1.00 95.31 350 PHE A CA 1
ATOM 2559 C C . PHE A 1 350 ? -37.452 -8.516 18.636 1.00 95.31 350 PHE A C 1
ATOM 2561 O O . PHE A 1 350 ? -36.756 -9.252 17.935 1.00 95.31 350 PHE A O 1
ATOM 2568 N N . GLY A 1 351 ? -38.511 -7.857 18.162 1.00 94.31 351 GLY A N 1
ATOM 2569 C CA . GLY A 1 351 ? -39.005 -8.037 16.797 1.00 94.31 351 GLY A CA 1
ATOM 2570 C C . GLY A 1 351 ? -39.626 -9.421 16.612 1.00 94.31 351 GLY A C 1
ATOM 2571 O O . GLY A 1 351 ? -40.447 -9.836 17.430 1.00 94.31 351 GLY A O 1
ATOM 2572 N N . ASP A 1 352 ? -39.230 -10.132 15.560 1.00 94.19 352 ASP A N 1
ATOM 2573 C CA . ASP A 1 352 ? -39.708 -11.485 15.242 1.00 94.19 352 ASP A CA 1
ATOM 2574 C C . ASP A 1 352 ? -38.796 -12.624 15.744 1.00 94.19 352 ASP A C 1
ATOM 2576 O O . ASP A 1 352 ? -38.982 -13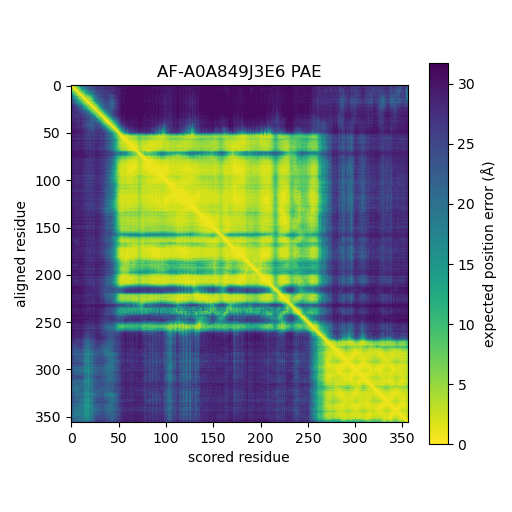.792 15.394 1.00 94.19 352 ASP A O 1
ATOM 2580 N N . ALA A 1 353 ? -37.828 -12.297 16.601 1.00 91.88 353 ALA A N 1
ATOM 2581 C CA . ALA A 1 353 ? -36.929 -13.253 17.234 1.00 91.88 353 ALA A CA 1
ATOM 2582 C C . ALA A 1 353 ? -37.695 -14.214 18.167 1.00 91.88 353 ALA A C 1
ATOM 2584 O O . ALA A 1 353 ? -37.924 -13.923 19.336 1.00 91.88 353 ALA A O 1
ATOM 2585 N N . ASN A 1 354 ? -38.105 -15.379 17.665 1.00 86.75 354 ASN A N 1
ATOM 2586 C CA . ASN A 1 354 ? -38.917 -16.333 18.429 1.00 86.75 354 ASN A CA 1
ATOM 2587 C C . ASN A 1 354 ? -38.079 -17.297 19.288 1.00 86.75 354 ASN A C 1
ATOM 2589 O O . ASN A 1 354 ? -36.925 -17.598 18.978 1.00 86.75 354 ASN A O 1
ATOM 2593 N N . PHE A 1 355 ? -38.698 -17.817 20.352 1.00 75.94 355 PHE A N 1
ATOM 2594 C CA . PHE A 1 355 ? -38.231 -18.998 21.085 1.00 75.94 355 PHE A CA 1
ATOM 2595 C C . PHE A 1 355 ? -38.925 -20.245 20.527 1.00 75.94 355 PHE A C 1
ATOM 2597 O O . PHE A 1 355 ? -40.123 -20.188 20.242 1.00 75.94 355 PHE A O 1
ATOM 2604 N N . TYR A 1 356 ? -38.193 -21.354 20.399 1.00 67.00 356 TYR A N 1
ATOM 2605 C CA . TYR A 1 356 ? -38.712 -22.638 19.913 1.00 67.00 356 TYR A CA 1
ATOM 2606 C C . TYR A 1 356 ? -38.522 -23.751 20.936 1.00 67.00 356 TYR A C 1
ATOM 2608 O O . TYR A 1 356 ? -37.464 -23.754 21.611 1.00 67.00 356 TYR A O 1
#

Radius of gyration: 26.45 Å; Cα contacts (8 Å, |Δi|>4): 643; chains: 1; bounding box: 74×50×65 Å

Secondary structure (DSSP, 8-state):
----------TTSHHHHGGG---------------------------------SPPSSPPPPSS-GGGTS-TTSS----HHHHHHHHHHHHHHHHHTTPPPP---TTGGGS-HHHHHHHHHHHHHHHTTPPPP-EEEHHHHHHHHHHHHHTSPPP--SSS-EEEEEEES-SSHHHHHHHHHHS-STTSS-TT--STT-TTTTHHHHHHT------TTS-PEEEEEEEEE-SSTT-EEEEEEEEESS--S--EEEEHHHHSSPPTTTTS------STTS--SS-EEEEEE-TTSSEEEEEETT--EEEEET------STTS--SS-EEEEEE-TTSSEEEEEETTS-EEEEET----

Solvent-accessible surface area (backbone atoms only — not comparable to full-atom values): 20793 Å² total; per-residue (Å²): 135,90,81,87,84,83,78,87,76,66,82,77,66,60,58,75,67,50,77,81,68,79,89,79,89,84,88,90,79,91,82,91,77,93,70,88,76,75,86,77,79,84,70,77,89,64,82,77,66,78,58,66,79,70,80,71,98,54,52,56,77,59,48,54,54,25,76,80,65,26,56,81,84,28,41,74,31,87,45,70,68,22,48,52,28,28,49,46,16,43,29,56,52,31,48,76,56,72,35,74,70,81,83,76,37,89,62,45,91,77,45,54,73,37,55,42,41,54,51,54,54,29,48,60,20,47,76,43,76,40,86,55,52,54,25,34,31,67,69,33,22,52,36,4,36,51,10,20,69,66,77,40,54,30,76,79,94,66,100,56,62,68,39,50,35,55,4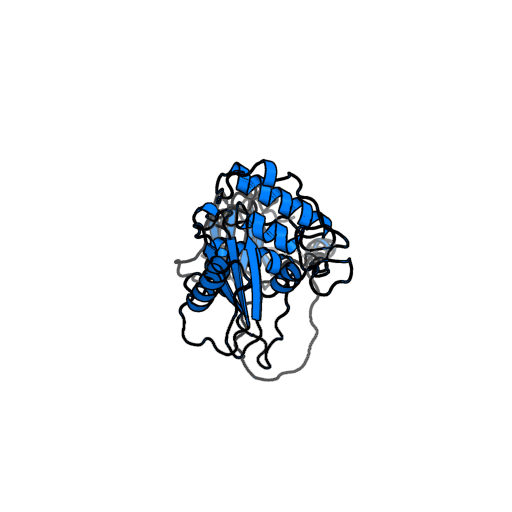9,70,54,41,35,38,63,57,42,46,51,40,37,32,65,38,33,22,25,46,85,42,84,38,82,59,14,81,40,88,82,33,97,38,38,34,47,49,28,48,45,68,65,56,80,75,80,65,43,102,83,75,67,54,56,29,39,31,14,29,21,66,27,80,82,54,94,22,17,20,44,17,30,27,38,38,50,38,97,80,72,94,81,71,71,62,80,43,47,36,80,72,55,72,53,48,62,62,41,78,82,73,48,58,59,48,78,74,68,77,98,53,90,67,96,48,60,74,51,36,59,34,61,30,72,85,44,60,17,29,38,39,31,20,25,56,28,37,65,48,62,20,58,71,31,74,86,56,70,63,44,52,91,50,91,67,97,46,47,33,60,38,52,44,53,36,86,83,47,59,18,29,39,38,34,23,75,80,71,50,74,48,64,24,59,70,36,76,90,131

Nearest PDB structures (foldseek):
  8to0-assembly1_Bo  TM=7.101E-01  e=2.874E-03  Mus musculus
  7ad3-assembly1_F  TM=6.165E-01  e=4.149E-03  Saccharomyces cerevisiae
  8fl4-assembly1_NJ  TM=6.815E-01  e=1.595E-02  Homo sapiens
  3jbt-assembly1_A  TM=6.267E-01  e=2.766E-02  Homo sapiens
  7ohq-assembly1_x  TM=6.173E-01  e=7.364E-02  Saccharomyces cerevisiae S288C

Mean predicted aligned error: 17.7 Å

pLDDT: mean 73.19, std 22.41, range [22.84, 97.12]

Sequence (356 aa):
MNRLLIYSVPRSLIAAIAAFGLLAVTGLGSQVFAARTTPTTSLLNYKLASFATSNPPADINPNPNFLNICNQSGNLDNSASCQSAALLAIDNARAQEGVGPMHLPANYDSLSLAEQMLVVVNLERQDRGLATFTGLTQTLDSAAALGAAANSDPILNFQASYASNWAGGLPSVLAADYEWMYNDGYGSANIDCTSPNSSGCWGHRENILIQFPTNTSGSADLYFGAAANLTSFQGSLSLAMVEAEYFPSNPTVFNWSTAAVPPVGALGIGYYGSTTGVTLNRPIVGMASTPDGKGYWLVASDGGIFSFGDAAYYGSTGAMTLNRPIVGMASTPDGKGYWLVASDGGIFSFGDANFY